Protein AF-E1IBQ2-F1 (afdb_monomer_lite)

Sequence (318 aa):
MPTREAWHDHLEQQLPPTSAFVARNRRITSFYARWYLQEPWLFKWSGMAAFASDQVGLALAIAEVLRAPRDLLVANAAPSTQRGLLDVGRDLYSQLFTLALFIPVTLHSSLSRQLLLNDLDLLKQGNDAIFADIGWAHAAYAQGGLREIEANVRDGERESLLVGFQMIDEGVQRLTADPNDQEAPKLISQGNVALLRHEQMNTLPTYFDRMSDFGRSIASVGAWMNFEGNPITSPWFGSHAGPFSLFTGNKSVTRPADRWEWIERDVLPKWAAVDRAYCEGSPMHQRLVAMANESPTLITQAATMLGPLFRSLSLQRG

Organism: NCBI:txid765420

Foldseek 3Di:
DDALVRLLVVLVVQADDLVPQLRRLLSLLLLLLVLCVVPVLFSLLSLQLSQVSLLLSLLVLLLVLLPDDPVVLDDDDDDDDDDDQDPVVPQLCVLVVLVVVLPPVPPPDPVVSVLSSLLSSLSSVLSVQLCSPQVSVSVQCVPPRLVSCVVHDDPVCCVQNSCLSVLSVVLVVVCVVPVPPPCSSVSSLVSSVSSVLCSLPPRLLVSLVPHDPSSQLSVQQSDWGDQQPDPVLIQHNCVVCDVVCSVVVVATCSDSVSVVVSCVPRVSVVSVVVSVVDDPPGSNNVVSVCSSVSNQDVSSVVSVVVSVVVSPPVPPDD

InterPro domains:
  IPR019658 Protein of unknown function DUF2515 [PF10720] (21-294)

pLDDT: mean 78.71, std 21.27, range [29.23, 98.44]

Secondary structure (DSSP, 8-state):
---HHHHHHHHHTTSPPTT-HHHHHHHHHHHHHHHHHH-TTT-HHHHHHHHHHHHHHHHHHHHHHTTS-GGG--S----------TTTHHHHHHHHHHHHHHSTTTTTSHHHHHHHHHHHHHHHHHHHHHHHHHHHHHHHHHHH-HHHHHTT--GGGIIIIIHHHHHHHHHHHHHHH-TT-SSHHHHHHHHHHHHHHHIIIIISHHHHTTS-HHHHHHHHHT-B--SSS-GGGS-BHHHHH-HHHHHTTSS-TTSHHHHHHHIIIIIHHHHHHHHHT--TTSHHHHHHHHHHTTPPPHHHHHHHHHHHHHHHHGGG--

Radius of gyration: 20.79 Å; chains: 1; bounding box: 40×41×71 Å

Structure (mmCIF, N/CA/C/O backbone):
data_AF-E1IBQ2-F1
#
_entry.id   AF-E1IBQ2-F1
#
loop_
_atom_site.group_PDB
_atom_site.id
_atom_site.type_symbol
_atom_site.label_atom_id
_atom_site.label_alt_id
_atom_site.label_comp_id
_atom_site.label_asym_id
_atom_site.label_entity_id
_atom_site.label_seq_id
_atom_site.pdbx_PDB_ins_code
_atom_site.Cartn_x
_atom_site.Cartn_y
_atom_site.Cartn_z
_atom_site.occupancy
_atom_site.B_iso_or_equiv
_atom_site.auth_seq_id
_atom_site.auth_comp_id
_atom_site.auth_asym_id
_atom_site.auth_atom_id
_atom_site.pdbx_PDB_model_num
ATOM 1 N N . MET A 1 1 ? -1.639 -19.917 18.416 1.00 75.75 1 MET A N 1
ATOM 2 C CA . MET A 1 1 ? -1.351 -18.722 17.607 1.00 75.75 1 MET A CA 1
ATOM 3 C C . MET A 1 1 ? -0.586 -19.197 16.387 1.00 75.75 1 MET A C 1
ATOM 5 O O . MET A 1 1 ? 0.385 -19.930 16.587 1.00 75.75 1 MET A O 1
ATOM 9 N N . PRO A 1 2 ? -1.075 -18.954 15.160 1.00 88.81 2 PRO A N 1
ATOM 10 C CA . PRO A 1 2 ? -0.327 -19.266 13.946 1.00 88.81 2 PRO A CA 1
ATOM 11 C C . PRO A 1 2 ? 1.025 -18.540 13.944 1.00 88.81 2 PRO A C 1
ATOM 13 O O . PRO A 1 2 ? 1.139 -17.432 14.470 1.00 88.81 2 PRO A O 1
ATOM 16 N N . THR A 1 3 ? 2.053 -19.168 13.372 1.00 93.81 3 THR A N 1
ATOM 17 C CA . THR A 1 3 ? 3.348 -18.503 13.181 1.00 93.81 3 THR A CA 1
ATOM 18 C C . THR A 1 3 ? 3.266 -17.503 12.031 1.00 93.81 3 THR A C 1
ATOM 20 O O . THR A 1 3 ? 2.379 -17.588 11.178 1.00 93.81 3 THR A O 1
ATOM 23 N N . ARG A 1 4 ? 4.226 -16.580 11.958 1.00 91.50 4 ARG A N 1
ATOM 24 C CA . ARG A 1 4 ? 4.392 -15.665 10.826 1.00 91.50 4 ARG A CA 1
ATOM 25 C C . ARG A 1 4 ? 4.420 -16.422 9.502 1.00 91.50 4 ARG A C 1
ATOM 27 O O . ARG A 1 4 ? 3.710 -16.049 8.575 1.00 91.50 4 ARG A O 1
ATOM 34 N N . GLU A 1 5 ? 5.202 -17.494 9.424 1.00 93.75 5 GLU A N 1
ATOM 35 C CA . GLU A 1 5 ? 5.300 -18.331 8.228 1.00 93.75 5 GLU A CA 1
ATOM 36 C C . GLU A 1 5 ? 3.938 -18.930 7.860 1.00 93.75 5 GLU A C 1
ATOM 38 O O . GLU A 1 5 ? 3.559 -18.881 6.698 1.00 93.75 5 GLU A O 1
ATOM 43 N N . ALA A 1 6 ? 3.144 -19.378 8.838 1.00 94.88 6 ALA A N 1
ATOM 44 C CA . ALA A 1 6 ? 1.796 -19.880 8.576 1.00 94.88 6 ALA A CA 1
ATOM 45 C C . ALA A 1 6 ? 0.857 -18.791 8.020 1.00 94.88 6 ALA A C 1
ATOM 47 O O . ALA A 1 6 ? 0.062 -19.071 7.122 1.00 94.88 6 ALA A O 1
ATOM 48 N N . TRP A 1 7 ? 0.957 -17.549 8.512 1.00 94.69 7 TRP A N 1
ATOM 49 C CA . TRP A 1 7 ? 0.207 -16.415 7.960 1.00 94.69 7 TRP A CA 1
ATOM 50 C C . TRP A 1 7 ? 0.625 -16.088 6.526 1.00 94.69 7 TRP A C 1
ATOM 52 O O . TRP A 1 7 ? -0.234 -15.892 5.665 1.00 94.69 7 TRP A O 1
ATOM 62 N N . HIS A 1 8 ? 1.931 -16.062 6.255 1.00 94.00 8 HIS A N 1
ATOM 63 C CA . HIS A 1 8 ? 2.447 -15.870 4.902 1.00 94.00 8 HIS A CA 1
ATOM 64 C C . HIS A 1 8 ? 1.992 -16.980 3.962 1.00 94.00 8 HIS A C 1
ATOM 66 O O . HIS A 1 8 ? 1.451 -16.677 2.904 1.00 94.00 8 HIS A O 1
ATOM 72 N N . ASP A 1 9 ? 2.156 -18.243 4.351 1.00 94.75 9 ASP A N 1
ATOM 73 C CA . ASP A 1 9 ? 1.780 -19.398 3.539 1.00 94.75 9 ASP A CA 1
ATOM 74 C C . ASP A 1 9 ? 0.282 -19.382 3.226 1.00 94.75 9 ASP A C 1
ATOM 76 O O . ASP A 1 9 ? -0.123 -19.644 2.093 1.00 94.75 9 ASP A O 1
ATOM 80 N N . HIS A 1 10 ? -0.552 -19.014 4.203 1.00 94.69 10 HIS A N 1
ATOM 81 C CA . HIS A 1 10 ? -1.991 -18.878 4.003 1.00 94.69 10 HIS A CA 1
ATOM 82 C C . HIS A 1 10 ? -2.349 -17.811 2.956 1.00 94.69 10 HIS A C 1
ATOM 84 O O . HIS A 1 10 ? -3.257 -18.021 2.144 1.00 94.69 10 HIS A O 1
ATOM 90 N N . LEU A 1 11 ? -1.657 -16.668 2.959 1.00 95.69 11 LEU A N 1
ATOM 91 C CA . LEU A 1 11 ? -1.860 -15.620 1.957 1.00 95.69 11 LEU A CA 1
ATOM 92 C C . LEU A 1 11 ? -1.283 -16.029 0.595 1.00 95.69 11 LEU A C 1
ATOM 94 O O . LEU A 1 11 ? -1.952 -15.871 -0.424 1.00 95.69 11 LEU A O 1
ATOM 98 N N . GLU A 1 12 ? -0.082 -16.604 0.569 1.00 94.75 12 GLU A N 1
ATOM 99 C CA . GLU A 1 12 ? 0.629 -17.006 -0.647 1.00 94.75 12 GLU A CA 1
ATOM 100 C C . GLU A 1 12 ? -0.121 -18.101 -1.417 1.00 94.75 12 GLU A C 1
ATOM 102 O O . GLU A 1 12 ? -0.216 -18.030 -2.640 1.00 94.75 12 GLU A O 1
ATOM 107 N N . GLN A 1 13 ? -0.748 -19.059 -0.725 1.00 96.06 13 GLN A N 1
ATOM 108 C CA . GLN A 1 13 ? -1.593 -20.096 -1.341 1.00 96.06 13 GLN A CA 1
ATOM 109 C C . GLN A 1 13 ? -2.783 -19.527 -2.125 1.00 96.06 13 GLN A C 1
ATOM 111 O O . GLN A 1 13 ? -3.323 -20.188 -3.014 1.00 96.06 13 GLN A O 1
ATOM 116 N N . GLN A 1 14 ? -3.207 -18.306 -1.803 1.00 96.19 14 GLN A N 1
ATOM 117 C CA . GLN A 1 14 ? -4.298 -17.621 -2.489 1.00 96.19 14 GLN A CA 1
ATOM 118 C C . GLN A 1 14 ? -3.804 -16.740 -3.640 1.00 96.19 14 GLN A C 1
ATOM 120 O O . GLN A 1 14 ? -4.633 -16.200 -4.380 1.00 96.19 14 GLN A O 1
ATOM 125 N N . LEU A 1 15 ? -2.489 -16.576 -3.807 1.00 96.06 15 LEU A N 1
ATOM 126 C CA . LEU A 1 15 ? -1.900 -15.787 -4.878 1.00 96.06 15 LEU A CA 1
ATOM 127 C C . LEU A 1 15 ? -1.617 -16.651 -6.118 1.00 96.06 15 LEU A C 1
ATOM 129 O O . LEU A 1 15 ? -1.104 -17.764 -6.014 1.00 96.06 15 LEU A O 1
ATOM 133 N N . PRO A 1 16 ? -1.882 -16.129 -7.330 1.00 95.44 16 PRO A N 1
ATOM 134 C CA . PRO A 1 16 ? -1.311 -16.678 -8.554 1.00 95.44 16 PRO A CA 1
ATOM 135 C C . PRO A 1 16 ? 0.224 -16.769 -8.470 1.00 95.44 16 PRO A C 1
ATOM 137 O O . PRO A 1 16 ? 0.846 -15.983 -7.743 1.00 95.44 16 PRO A O 1
ATOM 140 N N . PRO A 1 17 ? 0.862 -17.670 -9.242 1.00 92.06 17 PRO A N 1
ATOM 141 C CA . PRO A 1 17 ? 2.313 -17.827 -9.222 1.00 92.06 17 PRO A CA 1
ATOM 142 C C . PRO A 1 17 ? 3.019 -16.514 -9.571 1.00 92.06 17 PRO A C 1
ATOM 144 O O . PRO A 1 17 ? 2.486 -15.668 -10.292 1.00 92.06 17 PRO A O 1
ATOM 147 N N . THR A 1 18 ? 4.254 -16.349 -9.098 1.00 88.31 18 THR A N 1
ATOM 148 C CA . THR A 1 18 ? 5.037 -15.115 -9.287 1.00 88.31 18 THR A CA 1
ATOM 149 C C . THR A 1 18 ? 5.246 -14.746 -10.757 1.00 88.31 18 THR A C 1
ATOM 151 O O . THR A 1 18 ? 5.372 -13.560 -11.054 1.00 88.31 18 THR A O 1
ATOM 154 N N . SER A 1 19 ? 5.195 -15.720 -11.673 1.00 84.00 19 SER A N 1
ATOM 155 C CA . SER A 1 19 ? 5.255 -15.533 -13.130 1.00 84.00 19 SER A CA 1
ATOM 156 C C . SER A 1 19 ? 3.984 -14.934 -13.752 1.00 84.00 19 SER A C 1
ATOM 158 O O . SER A 1 19 ? 4.052 -14.364 -14.837 1.00 84.00 19 SER A O 1
ATOM 160 N N . ALA A 1 20 ? 2.831 -15.012 -13.080 1.00 85.12 20 ALA A N 1
ATOM 161 C CA . ALA A 1 20 ? 1.556 -14.478 -13.559 1.00 85.12 20 ALA A CA 1
ATOM 162 C C . ALA A 1 20 ? 1.362 -13.021 -13.100 1.00 85.12 20 ALA A C 1
ATOM 164 O O . ALA A 1 20 ? 0.590 -12.742 -12.187 1.00 85.12 20 ALA A O 1
ATOM 165 N N . PHE A 1 21 ? 2.089 -12.082 -13.712 1.00 85.31 21 PHE A N 1
ATOM 166 C CA . PHE A 1 21 ? 2.304 -10.729 -13.174 1.00 85.31 21 PHE A CA 1
ATOM 167 C C . PHE A 1 21 ? 1.014 -9.944 -12.927 1.00 85.31 21 PHE A C 1
ATOM 169 O O . PHE A 1 21 ? 0.763 -9.532 -11.793 1.00 85.31 21 PHE A O 1
ATOM 176 N N . VAL A 1 22 ? 0.187 -9.764 -13.960 1.00 83.69 22 VAL A N 1
ATOM 177 C CA . VAL A 1 22 ? -1.058 -8.990 -13.848 1.00 83.69 22 VAL A CA 1
ATOM 178 C C . VAL A 1 22 ? -2.068 -9.692 -12.943 1.00 83.69 22 VAL A C 1
ATOM 180 O O . VAL A 1 22 ? -2.692 -9.044 -12.104 1.00 83.69 22 VAL A O 1
ATOM 183 N N . ALA A 1 23 ? -2.209 -11.015 -13.067 1.00 87.44 23 ALA A N 1
ATOM 184 C CA . ALA A 1 23 ? -3.138 -11.787 -12.243 1.00 87.44 23 ALA A CA 1
ATOM 185 C C . ALA A 1 23 ? -2.752 -11.742 -10.757 1.00 87.44 23 ALA A C 1
ATOM 187 O O . ALA A 1 23 ? -3.609 -11.521 -9.903 1.00 87.44 23 ALA A O 1
ATOM 188 N N . ARG A 1 24 ? -1.460 -11.898 -10.444 1.00 93.19 24 ARG A N 1
ATOM 189 C CA . ARG A 1 24 ? -0.954 -11.840 -9.071 1.00 93.19 24 ARG A CA 1
ATOM 190 C C . ARG A 1 24 ? -1.124 -10.456 -8.463 1.00 93.19 24 ARG A C 1
ATOM 192 O O . ARG A 1 24 ? -1.661 -10.360 -7.364 1.00 93.19 24 ARG A O 1
ATOM 199 N N . ASN A 1 25 ? -0.748 -9.399 -9.188 1.00 92.38 25 ASN A N 1
ATOM 200 C CA . ASN A 1 25 ? -0.956 -8.029 -8.721 1.00 92.38 25 ASN A CA 1
ATOM 201 C C . ASN A 1 25 ? -2.437 -7.773 -8.432 1.00 92.38 25 ASN A C 1
ATOM 203 O O . ASN A 1 25 ? -2.769 -7.296 -7.359 1.00 92.38 25 ASN A O 1
ATOM 207 N N . ARG A 1 26 ? -3.333 -8.172 -9.343 1.00 93.12 26 ARG A N 1
ATOM 208 C CA . ARG A 1 26 ? -4.783 -8.021 -9.161 1.00 93.12 26 ARG A CA 1
ATOM 209 C C . ARG A 1 26 ? -5.295 -8.732 -7.907 1.00 93.12 26 ARG A C 1
ATOM 211 O O . ARG A 1 26 ? -6.111 -8.168 -7.182 1.00 93.12 26 ARG A O 1
ATOM 218 N N . ARG A 1 27 ? -4.803 -9.940 -7.623 1.00 96.19 27 ARG A N 1
ATOM 219 C CA . ARG A 1 27 ? -5.149 -10.658 -6.392 1.00 96.19 27 ARG A CA 1
ATOM 220 C C . ARG A 1 27 ? -4.639 -9.926 -5.146 1.00 96.19 27 ARG A C 1
ATOM 222 O O . ARG A 1 27 ? -5.406 -9.787 -4.198 1.00 96.19 27 ARG A O 1
ATOM 229 N N . ILE A 1 28 ? -3.410 -9.409 -5.157 1.00 96.88 28 ILE A N 1
ATOM 230 C CA . ILE A 1 28 ? -2.868 -8.573 -4.068 1.00 96.88 28 ILE A CA 1
ATOM 231 C C . ILE A 1 28 ? -3.730 -7.320 -3.861 1.00 96.88 28 ILE A C 1
ATOM 233 O O . ILE A 1 28 ? -4.181 -7.058 -2.748 1.00 96.88 28 ILE A O 1
ATOM 237 N N . THR A 1 29 ? -4.052 -6.599 -4.939 1.00 96.31 29 THR A N 1
ATOM 238 C CA . THR A 1 29 ? -4.956 -5.441 -4.908 1.00 96.31 29 THR A CA 1
ATOM 239 C C . THR A 1 29 ? -6.311 -5.801 -4.286 1.00 96.31 29 THR A C 1
ATOM 241 O O . THR A 1 29 ? -6.855 -5.032 -3.494 1.00 96.31 29 THR A O 1
ATOM 244 N N . SER A 1 30 ? -6.845 -6.990 -4.591 1.00 97.62 30 SER A N 1
ATOM 245 C CA . SER A 1 30 ? -8.112 -7.456 -4.021 1.00 97.62 30 SER A CA 1
ATOM 246 C C . SER A 1 30 ? -8.041 -7.695 -2.511 1.00 97.62 30 SER A C 1
ATOM 248 O O . SER A 1 30 ? -9.008 -7.390 -1.819 1.00 97.62 30 SER A O 1
ATOM 250 N N . PHE A 1 31 ? -6.911 -8.179 -1.979 1.00 98.00 31 PHE A N 1
ATOM 251 C CA . PHE A 1 31 ? -6.726 -8.338 -0.533 1.00 98.00 31 PHE A CA 1
ATOM 252 C C .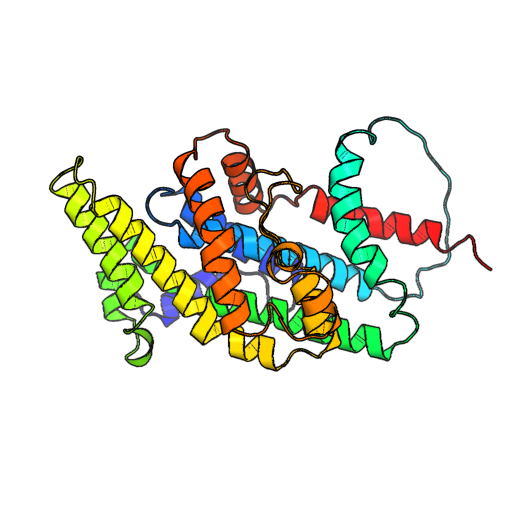 PHE A 1 31 ? -6.773 -6.991 0.176 1.00 98.00 31 PHE A C 1
ATOM 254 O O . PHE A 1 31 ? -7.555 -6.821 1.109 1.00 98.00 31 PHE A O 1
ATOM 261 N N . TYR A 1 32 ? -6.008 -6.019 -0.324 1.00 98.12 32 TYR A N 1
ATOM 262 C CA . TYR A 1 32 ? -6.013 -4.658 0.200 1.00 98.12 32 TYR A CA 1
ATOM 263 C C . TYR A 1 32 ? -7.413 -4.042 0.199 1.00 98.12 32 TYR A C 1
ATOM 265 O O . TYR A 1 32 ? -7.872 -3.529 1.218 1.00 98.12 32 TYR A O 1
ATOM 273 N N . ALA A 1 33 ? -8.127 -4.155 -0.923 1.00 97.94 33 ALA A N 1
ATOM 274 C CA . ALA A 1 33 ? -9.478 -3.627 -1.034 1.00 97.94 33 ALA A CA 1
ATOM 275 C C . ALA A 1 33 ? -10.460 -4.329 -0.082 1.00 97.94 33 ALA A C 1
ATOM 277 O O . ALA A 1 33 ? -11.286 -3.663 0.537 1.00 97.94 33 ALA A O 1
ATOM 278 N N . ARG A 1 34 ? -10.368 -5.659 0.070 1.00 98.00 34 ARG A N 1
ATOM 279 C CA . ARG A 1 34 ? -11.229 -6.423 0.986 1.00 98.00 34 ARG A CA 1
ATOM 280 C C . ARG A 1 34 ? -10.982 -6.051 2.445 1.00 98.00 34 ARG A C 1
ATOM 282 O O . ARG A 1 34 ? -11.959 -5.857 3.156 1.00 98.00 34 ARG A O 1
ATOM 289 N N . TRP A 1 35 ? -9.728 -5.911 2.879 1.00 97.69 35 TRP A N 1
ATOM 290 C CA . TRP A 1 35 ? -9.426 -5.474 4.248 1.00 97.69 35 TRP A CA 1
ATOM 291 C C . TRP A 1 35 ? -10.009 -4.094 4.535 1.00 97.69 35 TRP A C 1
ATOM 293 O O . TRP A 1 35 ? -10.691 -3.922 5.541 1.00 97.69 35 TRP A O 1
ATOM 303 N N . TYR A 1 36 ? -9.844 -3.136 3.621 1.00 98.06 36 TYR A N 1
ATOM 304 C CA . TYR A 1 36 ? -10.457 -1.822 3.792 1.00 98.06 36 TYR A CA 1
ATOM 305 C C . TYR A 1 36 ? -11.984 -1.907 3.857 1.00 98.06 36 TYR A C 1
ATOM 307 O O . TYR A 1 36 ? -12.587 -1.307 4.734 1.00 98.06 36 TYR A O 1
ATOM 315 N N . LEU A 1 37 ? -12.623 -2.656 2.952 1.00 97.75 37 LEU A N 1
ATOM 316 C CA . LEU A 1 37 ? -14.085 -2.778 2.914 1.00 97.75 37 LEU A CA 1
ATOM 317 C C . LEU A 1 37 ? -14.673 -3.480 4.146 1.00 97.75 37 LEU A C 1
ATOM 319 O O . LEU A 1 37 ? -15.834 -3.235 4.456 1.00 97.75 37 LEU A O 1
ATOM 323 N N . GLN A 1 38 ? -13.904 -4.338 4.825 1.00 96.44 38 GLN A N 1
ATOM 324 C CA . GLN A 1 38 ? -14.326 -4.982 6.070 1.00 96.44 38 GLN A CA 1
ATOM 325 C C . GLN A 1 38 ? -14.457 -3.966 7.205 1.00 96.44 38 GLN A C 1
ATOM 327 O O . GLN A 1 38 ? -15.501 -3.910 7.840 1.00 96.44 38 GLN A O 1
ATOM 332 N N . GLU A 1 39 ? -13.424 -3.149 7.431 1.00 96.19 39 GLU A N 1
ATOM 333 C CA . GLU A 1 39 ? -13.419 -2.130 8.487 1.00 96.19 39 GLU A CA 1
ATOM 334 C C . GLU A 1 39 ? -12.763 -0.824 7.981 1.00 96.19 39 GLU A C 1
ATOM 336 O O . GLU A 1 39 ? -11.593 -0.553 8.281 1.00 96.19 39 GLU A O 1
ATOM 341 N N . PRO A 1 40 ? -13.491 0.025 7.219 1.00 96.56 40 PRO A N 1
ATOM 342 C CA . PRO A 1 40 ? -12.932 1.232 6.581 1.00 96.56 40 PRO A CA 1
ATOM 343 C C . PRO A 1 40 ? -12.358 2.252 7.571 1.00 96.56 40 PRO A C 1
ATOM 345 O O . PRO A 1 40 ? -11.407 2.989 7.290 1.00 96.56 40 PRO A O 1
ATOM 348 N N . TRP A 1 41 ? -12.936 2.306 8.772 1.00 95.62 41 TRP A N 1
ATOM 349 C CA . TRP A 1 41 ? -12.464 3.183 9.838 1.00 95.62 41 TRP A CA 1
ATOM 350 C C . TRP A 1 41 ? -11.120 2.721 10.421 1.00 95.62 41 TRP A C 1
ATOM 352 O O . TRP A 1 41 ? -10.397 3.555 10.964 1.00 95.62 41 TRP A O 1
ATOM 362 N N . LEU A 1 42 ? -10.766 1.442 10.249 1.00 96.62 42 LEU A N 1
ATOM 363 C CA . LEU A 1 42 ? -9.610 0.783 10.850 1.00 96.62 42 LEU A CA 1
ATOM 364 C C . LEU A 1 42 ? -8.455 0.606 9.854 1.00 96.62 42 LEU A C 1
ATOM 366 O O . LEU A 1 42 ? -7.349 1.094 10.088 1.00 96.62 42 LEU A O 1
ATOM 370 N N . PHE A 1 43 ? -8.707 -0.043 8.713 1.00 97.38 43 PHE A N 1
ATOM 371 C CA . PHE A 1 43 ? -7.671 -0.498 7.776 1.00 97.38 43 PHE A CA 1
ATOM 372 C C . PHE A 1 43 ? -7.330 0.526 6.684 1.00 97.38 43 PHE A C 1
ATOM 374 O O . PHE A 1 43 ? -7.237 0.196 5.498 1.00 97.38 43 PHE A O 1
ATOM 381 N N . LYS A 1 44 ? -7.114 1.787 7.067 1.00 97.56 44 LYS A N 1
ATOM 382 C CA . LYS A 1 44 ? -6.907 2.913 6.136 1.00 97.56 44 LYS A CA 1
ATOM 383 C C . LYS A 1 44 ? -5.680 2.750 5.233 1.00 97.56 44 LYS A C 1
ATOM 385 O O . LYS A 1 44 ? -5.734 3.133 4.066 1.00 97.56 44 LYS A O 1
ATOM 390 N N . TRP A 1 45 ? -4.595 2.159 5.738 1.00 97.25 45 TRP A N 1
ATOM 391 C CA . TRP A 1 45 ? -3.408 1.825 4.947 1.00 97.25 45 TRP A CA 1
ATOM 392 C C . TRP A 1 45 ? -3.768 0.870 3.812 1.00 97.25 45 TRP A C 1
ATOM 394 O O . TRP A 1 45 ? -3.400 1.127 2.670 1.00 97.25 45 TRP A O 1
ATOM 404 N N . SER A 1 46 ? -4.557 -0.174 4.094 1.00 97.81 46 SER A N 1
ATOM 405 C CA . SER A 1 46 ? -4.955 -1.148 3.071 1.00 97.81 46 SER A CA 1
ATOM 406 C C . SER A 1 46 ? -5.774 -0.489 1.958 1.00 97.81 46 SER A C 1
ATOM 408 O O . SER A 1 46 ? -5.570 -0.778 0.784 1.00 97.81 46 SER A O 1
ATOM 410 N N . GLY A 1 47 ? -6.615 0.492 2.297 1.00 96.44 47 GLY A N 1
ATOM 411 C CA . GLY A 1 47 ? -7.339 1.287 1.309 1.00 96.44 47 GLY A CA 1
ATOM 412 C C . GLY A 1 47 ? -6.392 2.031 0.365 1.00 96.44 47 GLY A C 1
ATOM 413 O O . GLY A 1 47 ? -6.519 1.903 -0.852 1.00 96.44 47 GLY A O 1
ATOM 414 N N . MET A 1 48 ? -5.399 2.749 0.905 1.00 95.81 48 MET A N 1
ATOM 415 C CA . MET A 1 48 ? -4.376 3.427 0.092 1.00 95.81 48 MET A CA 1
ATOM 416 C C . MET A 1 48 ? -3.561 2.439 -0.750 1.00 95.81 48 MET A C 1
ATOM 418 O O . MET A 1 48 ? -3.358 2.676 -1.943 1.00 95.81 48 MET A O 1
ATOM 422 N N . ALA A 1 49 ? -3.137 1.325 -0.149 1.00 95.69 49 ALA A N 1
ATOM 423 C CA . ALA A 1 49 ? -2.363 0.281 -0.809 1.00 95.69 49 ALA A CA 1
ATOM 424 C C . ALA A 1 49 ? -3.133 -0.345 -1.983 1.00 95.69 49 ALA A C 1
ATOM 426 O O . ALA A 1 49 ? -2.533 -0.633 -3.016 1.00 95.69 49 ALA A O 1
ATOM 427 N N . ALA A 1 50 ? -4.462 -0.479 -1.889 1.00 95.56 50 ALA A N 1
ATOM 428 C CA . ALA A 1 50 ? -5.292 -0.943 -3.001 1.00 95.56 50 ALA A CA 1
ATOM 429 C C . ALA A 1 50 ? -5.178 -0.010 -4.219 1.00 95.56 50 ALA A C 1
ATOM 431 O O . ALA A 1 50 ? -4.910 -0.472 -5.324 1.00 95.56 50 ALA A O 1
ATOM 432 N N . PHE A 1 51 ? -5.307 1.306 -4.026 1.00 91.69 51 PHE A N 1
ATOM 433 C CA . PHE A 1 51 ? -5.196 2.268 -5.129 1.00 91.69 51 PHE A CA 1
ATOM 434 C C . PHE A 1 51 ? -3.781 2.342 -5.716 1.00 91.69 51 PHE A C 1
ATOM 436 O O . PHE A 1 51 ? -3.635 2.416 -6.936 1.00 91.69 51 PHE A O 1
ATOM 443 N N . ALA A 1 52 ? -2.744 2.282 -4.875 1.00 89.81 52 ALA A N 1
ATOM 444 C CA . ALA A 1 52 ? -1.359 2.239 -5.343 1.00 89.81 52 ALA A CA 1
ATOM 445 C C . ALA A 1 52 ? -1.082 0.948 -6.138 1.00 89.81 52 ALA A C 1
ATOM 447 O O . ALA A 1 52 ? -0.491 0.981 -7.218 1.00 89.81 52 ALA A O 1
ATOM 448 N N . SER A 1 53 ? -1.573 -0.193 -5.651 1.00 90.38 53 SER A N 1
ATOM 449 C CA . SER A 1 53 ? -1.420 -1.495 -6.304 1.00 90.38 53 SER A CA 1
ATOM 450 C C . SER A 1 53 ? -2.201 -1.592 -7.624 1.00 90.38 53 SER A C 1
ATOM 452 O O . SER A 1 53 ? -1.688 -2.149 -8.598 1.00 90.38 53 SER A O 1
ATOM 454 N N . ASP A 1 54 ? -3.398 -1.003 -7.716 1.00 86.75 54 ASP A N 1
ATOM 455 C CA . ASP A 1 54 ? -4.162 -0.889 -8.972 1.00 86.75 54 ASP A CA 1
ATOM 456 C C . ASP A 1 54 ? -3.375 -0.098 -10.030 1.00 86.75 54 ASP A C 1
ATOM 458 O O . ASP A 1 54 ? -3.293 -0.491 -11.198 1.00 86.75 54 ASP A O 1
ATOM 462 N N . GLN A 1 55 ? -2.694 0.969 -9.602 1.00 81.88 55 GLN A N 1
ATOM 463 C CA . GLN A 1 55 ? -1.826 1.762 -10.464 1.00 81.88 55 GLN A CA 1
ATOM 464 C C . GLN A 1 55 ? -0.628 0.956 -10.998 1.00 81.88 55 GLN A C 1
ATOM 466 O O . GLN A 1 55 ? -0.322 1.015 -12.194 1.00 81.88 55 GLN A O 1
ATOM 471 N N . VAL A 1 56 ? 0.016 0.150 -10.147 1.00 81.00 56 VAL A N 1
ATOM 472 C CA . VAL A 1 56 ? 1.054 -0.804 -10.579 1.00 81.00 56 VAL A CA 1
ATOM 473 C C . VAL A 1 56 ? 0.479 -1.795 -11.596 1.00 81.00 56 VAL A C 1
ATOM 475 O O . VAL A 1 56 ? 1.114 -2.079 -12.612 1.00 81.00 56 VAL A O 1
ATOM 478 N N . GLY A 1 57 ? -0.757 -2.260 -11.396 1.00 77.81 57 GLY A N 1
ATOM 479 C CA . GLY A 1 57 ? -1.459 -3.154 -12.319 1.00 77.81 57 GLY A CA 1
ATOM 480 C C . GLY A 1 57 ? -1.587 -2.596 -13.740 1.00 77.81 57 GLY A C 1
ATOM 481 O O . GLY A 1 57 ? -1.413 -3.339 -14.710 1.00 77.81 57 GLY A O 1
ATOM 482 N N . LEU A 1 58 ? -1.820 -1.288 -13.886 1.00 73.50 58 LEU A N 1
ATOM 483 C CA . LEU A 1 58 ? -1.816 -0.619 -15.190 1.00 73.50 58 LEU A CA 1
ATOM 484 C C . LEU A 1 58 ? -0.436 -0.669 -15.856 1.00 73.50 58 LEU A C 1
ATOM 486 O O . LEU A 1 58 ? -0.330 -1.019 -17.034 1.00 73.50 58 LEU A O 1
ATOM 490 N N . ALA A 1 59 ? 0.621 -0.357 -15.106 1.00 72.62 59 ALA A N 1
ATOM 491 C CA . ALA A 1 59 ? 1.987 -0.404 -15.618 1.00 72.62 59 ALA A CA 1
ATOM 492 C C . ALA A 1 59 ? 2.366 -1.826 -16.083 1.00 72.62 59 ALA A C 1
ATOM 494 O O . ALA A 1 59 ? 2.975 -1.997 -17.141 1.00 72.62 59 ALA A O 1
ATOM 495 N N . LEU A 1 60 ? 1.927 -2.858 -15.354 1.00 72.94 60 LEU A N 1
ATOM 496 C CA . LEU A 1 60 ? 2.141 -4.260 -15.725 1.00 72.94 60 LEU A CA 1
ATOM 497 C C . LEU A 1 60 ? 1.336 -4.686 -16.958 1.00 72.94 60 LEU A C 1
ATOM 499 O O . LEU A 1 60 ? 1.869 -5.399 -17.805 1.00 72.94 60 LEU A O 1
ATOM 503 N N . ALA A 1 61 ? 0.095 -4.218 -17.112 1.00 69.25 61 ALA A N 1
ATOM 504 C CA . ALA A 1 61 ? -0.688 -4.477 -18.321 1.00 69.25 61 ALA A CA 1
ATOM 505 C C . ALA A 1 61 ? -0.018 -3.872 -19.569 1.00 69.25 61 ALA A C 1
ATOM 507 O O . ALA A 1 61 ? 0.041 -4.510 -20.622 1.00 69.25 61 ALA A O 1
ATOM 508 N N . ILE A 1 62 ? 0.560 -2.671 -19.443 1.00 67.38 62 ILE A N 1
ATOM 509 C CA . ILE A 1 62 ? 1.385 -2.065 -20.499 1.00 67.38 62 ILE A CA 1
ATOM 510 C C . ILE A 1 62 ? 2.624 -2.934 -20.771 1.00 67.38 62 ILE A C 1
ATOM 512 O O . ILE A 1 62 ? 2.954 -3.177 -21.933 1.00 67.38 62 ILE A O 1
ATOM 516 N N . ALA A 1 63 ? 3.278 -3.458 -19.728 1.00 67.06 63 ALA A N 1
ATOM 517 C CA . ALA A 1 63 ? 4.421 -4.365 -19.860 1.00 67.06 63 ALA A CA 1
ATOM 518 C C . ALA A 1 63 ? 4.079 -5.634 -20.658 1.00 67.06 63 ALA A C 1
ATOM 520 O O . ALA A 1 63 ? 4.851 -6.043 -21.523 1.00 67.06 63 ALA A O 1
ATOM 521 N N . GLU A 1 64 ? 2.931 -6.261 -20.387 1.00 66.94 64 GLU A N 1
ATOM 522 C CA . GLU A 1 64 ? 2.477 -7.463 -21.100 1.00 66.94 64 GLU A CA 1
ATOM 523 C C . GLU A 1 64 ? 2.248 -7.184 -22.591 1.00 66.94 64 GLU A C 1
ATOM 525 O O . GLU A 1 64 ? 2.735 -7.937 -23.439 1.00 66.94 64 GLU A O 1
ATOM 530 N N . VAL A 1 65 ? 1.610 -6.057 -22.932 1.00 64.12 65 VAL A N 1
ATOM 531 C CA . VAL A 1 65 ? 1.471 -5.612 -24.332 1.00 64.12 65 VAL A CA 1
ATOM 532 C C . VAL A 1 65 ? 2.847 -5.414 -24.973 1.00 64.12 65 VAL A C 1
ATOM 534 O O . VAL A 1 65 ? 3.091 -5.868 -26.092 1.00 64.12 65 VAL A O 1
ATOM 537 N N . LEU A 1 66 ? 3.783 -4.805 -24.241 1.00 63.00 66 LEU A N 1
ATOM 538 C CA . LEU A 1 66 ? 5.166 -4.632 -24.675 1.00 63.00 66 LEU A CA 1
ATOM 539 C C . LEU A 1 66 ? 5.976 -5.934 -24.696 1.00 63.00 66 LEU A C 1
ATOM 541 O O . LEU A 1 66 ? 7.093 -5.893 -25.196 1.00 63.00 66 LEU A O 1
ATOM 545 N N . ARG A 1 67 ? 5.492 -7.084 -24.214 1.00 63.94 67 ARG A N 1
ATOM 546 C CA . ARG A 1 67 ? 6.191 -8.386 -24.291 1.00 63.94 67 ARG A CA 1
ATOM 547 C C . ARG A 1 67 ? 5.711 -9.271 -25.443 1.00 63.94 67 ARG A C 1
ATOM 549 O O . ARG A 1 67 ? 6.437 -10.183 -25.827 1.00 63.94 67 ARG A O 1
ATOM 556 N N . ALA A 1 68 ? 4.549 -8.990 -26.032 1.00 60.09 68 ALA A N 1
ATOM 557 C CA . ALA A 1 68 ? 3.996 -9.802 -27.116 1.00 60.09 68 ALA A CA 1
ATOM 558 C C . ALA A 1 68 ? 4.934 -9.860 -28.359 1.00 60.09 68 ALA A C 1
ATOM 560 O O . ALA A 1 68 ? 5.529 -8.833 -28.727 1.00 60.09 68 ALA A O 1
ATOM 561 N N . PRO A 1 69 ? 5.100 -11.034 -29.015 1.00 45.72 69 PRO A N 1
ATOM 562 C CA . PRO A 1 69 ? 5.939 -11.186 -30.210 1.00 45.72 69 PRO A CA 1
ATOM 563 C C . PRO A 1 69 ? 5.428 -10.369 -31.407 1.00 45.72 69 PRO A C 1
ATOM 565 O O . PRO A 1 69 ? 4.221 -10.239 -31.604 1.00 45.72 69 PRO A O 1
ATOM 568 N N . ARG A 1 70 ? 6.347 -9.868 -32.250 1.00 43.16 70 ARG A N 1
ATOM 569 C CA . ARG A 1 70 ? 6.017 -9.168 -33.510 1.00 43.16 70 ARG A CA 1
ATOM 570 C C . ARG A 1 70 ? 5.491 -10.108 -34.615 1.00 43.16 70 ARG A C 1
ATOM 572 O O . ARG A 1 70 ? 4.858 -9.632 -35.542 1.00 43.16 70 ARG A O 1
ATOM 579 N N . ASP A 1 71 ? 5.656 -11.425 -34.536 1.00 35.41 71 ASP A N 1
ATOM 580 C CA . ASP A 1 71 ? 5.437 -12.298 -35.711 1.00 35.41 71 ASP A CA 1
ATOM 581 C C . ASP A 1 71 ? 3.997 -12.820 -35.910 1.00 35.41 71 ASP A C 1
ATOM 583 O O . ASP A 1 71 ? 3.754 -13.718 -36.708 1.00 35.41 71 ASP A O 1
ATOM 587 N N . LEU A 1 72 ? 3.009 -12.210 -35.247 1.00 35.12 72 LEU A N 1
ATOM 588 C CA . LEU A 1 72 ? 1.571 -12.396 -35.526 1.00 35.12 72 LEU A CA 1
ATOM 589 C C . LEU A 1 72 ? 0.947 -11.158 -36.218 1.00 35.12 72 LEU A C 1
ATOM 591 O O . LEU A 1 72 ? -0.263 -10.953 -36.165 1.00 35.12 72 LEU A O 1
ATOM 595 N N . LEU A 1 73 ? 1.779 -10.307 -36.839 1.00 38.47 73 LEU A N 1
ATOM 596 C CA . LEU A 1 73 ? 1.435 -8.975 -37.372 1.00 38.47 73 LEU A CA 1
ATOM 597 C C . LEU A 1 73 ? 0.846 -8.947 -38.802 1.00 38.47 73 LEU A C 1
ATOM 599 O O . LEU A 1 73 ? 0.656 -7.862 -39.347 1.00 38.47 73 LEU A O 1
ATOM 603 N N . VAL A 1 74 ? 0.516 -10.088 -39.420 1.00 32.66 74 VAL A N 1
ATOM 604 C CA . VAL A 1 74 ? -0.043 -10.130 -40.789 1.00 32.66 74 VAL A CA 1
ATOM 605 C C . VAL A 1 74 ? -1.268 -11.043 -40.853 1.00 32.66 74 VAL A C 1
ATOM 607 O O . VAL A 1 74 ? -1.136 -12.209 -41.199 1.00 32.66 74 VAL A O 1
ATOM 610 N N . ALA A 1 75 ? -2.459 -10.532 -40.516 1.00 29.30 75 ALA A N 1
ATOM 611 C CA . ALA A 1 75 ? -3.732 -10.978 -41.108 1.00 29.30 75 ALA A CA 1
ATOM 612 C C . ALA A 1 75 ? -4.944 -10.182 -40.576 1.00 29.30 75 ALA A C 1
ATOM 614 O O . ALA A 1 75 ? -5.351 -10.339 -39.430 1.00 29.30 75 ALA A O 1
ATOM 615 N N . ASN A 1 76 ? -5.564 -9.436 -41.497 1.00 30.06 76 ASN A N 1
ATOM 616 C CA . ASN A 1 76 ? -6.986 -9.067 -41.584 1.00 30.06 76 ASN A CA 1
ATOM 617 C C . ASN A 1 76 ? -7.578 -8.042 -40.595 1.00 30.06 76 ASN A C 1
ATOM 619 O O . ASN A 1 76 ? -7.898 -8.349 -39.451 1.00 30.06 76 ASN A O 1
ATOM 623 N N . ALA A 1 77 ? -7.889 -6.851 -41.125 1.00 29.23 77 ALA A N 1
ATOM 624 C CA . ALA A 1 77 ? -8.829 -5.901 -40.538 1.00 29.23 77 ALA A CA 1
ATOM 625 C C . ALA A 1 77 ? -9.935 -5.545 -41.549 1.00 29.23 77 ALA A C 1
ATOM 627 O O . ALA A 1 77 ? -9.649 -5.137 -42.674 1.00 29.23 77 ALA A O 1
ATOM 628 N N . ALA A 1 78 ? -11.192 -5.663 -41.116 1.00 30.03 78 ALA A N 1
ATOM 629 C CA . ALA A 1 78 ? -12.360 -5.006 -41.704 1.00 30.03 78 ALA A CA 1
ATOM 630 C C . ALA A 1 78 ? -13.081 -4.214 -40.588 1.00 30.03 78 ALA A C 1
ATOM 632 O O . ALA A 1 78 ? -13.010 -4.634 -39.429 1.00 30.03 78 ALA A O 1
ATOM 633 N N . PRO A 1 79 ? -13.736 -3.071 -40.877 1.00 40.28 79 PRO A N 1
ATOM 634 C CA . PRO A 1 79 ? -14.168 -2.139 -39.839 1.00 40.28 79 PRO A CA 1
ATOM 635 C C . PRO A 1 79 ? -15.654 -2.280 -39.474 1.00 40.28 79 PRO A C 1
ATOM 637 O O . PRO A 1 79 ? -16.498 -2.487 -40.344 1.00 40.28 79 PRO A O 1
ATOM 640 N N . SER A 1 80 ? -15.994 -2.029 -38.205 1.00 31.66 80 SER A N 1
ATOM 641 C CA . SER A 1 80 ? -17.365 -1.684 -37.803 1.00 31.66 80 SER A CA 1
ATOM 642 C C . SER A 1 80 ? -17.409 -0.573 -36.738 1.00 31.66 80 SER A C 1
ATOM 644 O O . SER A 1 80 ? -16.968 -0.753 -35.606 1.00 31.66 80 SER A O 1
ATOM 646 N N . THR A 1 81 ? -17.926 0.581 -37.184 1.00 33.44 81 THR A N 1
ATOM 647 C CA . THR A 1 81 ? -18.851 1.572 -36.570 1.00 33.44 81 THR A CA 1
ATOM 648 C C . THR A 1 81 ? -19.455 1.265 -35.187 1.00 33.44 81 THR A C 1
ATOM 650 O O . THR A 1 81 ? -19.736 0.114 -34.900 1.00 33.44 81 THR A O 1
ATOM 653 N N . GLN A 1 82 ? -19.894 2.202 -34.331 1.00 37.12 82 GLN A N 1
ATOM 654 C CA . GLN A 1 82 ? -19.798 3.663 -34.131 1.00 37.12 82 GLN A CA 1
ATOM 655 C C . GLN A 1 82 ? -20.594 3.963 -32.824 1.00 37.12 82 GLN A C 1
ATOM 657 O O . GLN A 1 82 ? -21.513 3.217 -32.503 1.00 37.12 82 GLN A O 1
ATOM 662 N N . ARG A 1 83 ? -20.344 5.122 -32.186 1.00 31.52 83 ARG A N 1
ATOM 663 C CA . ARG A 1 83 ? -21.236 5.873 -31.254 1.00 31.52 83 ARG A CA 1
ATOM 664 C C . ARG A 1 83 ? -21.321 5.385 -29.795 1.00 31.52 83 ARG A C 1
ATOM 666 O O . ARG A 1 83 ? -22.123 4.533 -29.450 1.00 31.52 83 ARG A O 1
ATOM 673 N N . GLY A 1 84 ? -20.545 6.049 -28.931 1.00 29.75 84 GLY A N 1
ATOM 674 C CA . GLY A 1 84 ? -20.673 5.993 -27.461 1.00 29.75 84 GLY A CA 1
ATOM 675 C C . GLY A 1 84 ? -19.490 6.602 -26.682 1.00 29.75 84 GLY A C 1
ATOM 676 O O . GLY A 1 84 ? -19.597 6.868 -25.495 1.00 29.75 84 GLY A O 1
ATOM 677 N N . LEU A 1 85 ? -18.363 6.857 -27.356 1.00 34.34 85 LEU A N 1
ATOM 678 C CA . LEU A 1 85 ? -17.033 7.067 -26.756 1.00 34.34 85 LEU A CA 1
ATOM 679 C C . LEU A 1 85 ? -16.665 8.497 -26.301 1.00 34.34 85 LEU A C 1
ATOM 681 O O . LEU A 1 85 ? -15.542 8.695 -25.841 1.00 34.34 85 LEU A O 1
ATOM 685 N N . LEU A 1 86 ? -17.529 9.506 -26.451 1.00 36.00 86 LEU A N 1
ATOM 686 C CA . LEU A 1 86 ? -17.059 10.903 -26.409 1.00 36.00 86 LEU A CA 1
ATOM 687 C C . LEU A 1 86 ? -16.904 11.529 -25.010 1.00 36.00 86 LEU A C 1
ATOM 689 O O . LEU A 1 86 ? -16.047 12.397 -24.876 1.00 36.00 86 LEU A O 1
ATOM 693 N N . ASP A 1 87 ? -17.597 11.053 -23.970 1.00 38.31 87 ASP A N 1
ATOM 694 C CA . ASP A 1 87 ? -17.418 11.595 -22.603 1.00 38.31 87 ASP A CA 1
ATOM 695 C C . ASP A 1 87 ? -16.456 10.765 -21.734 1.00 38.31 87 ASP A C 1
ATOM 697 O O . ASP A 1 87 ? -15.665 11.317 -20.975 1.00 38.31 87 ASP A O 1
ATOM 701 N N . VAL A 1 88 ? -16.418 9.442 -21.917 1.00 37.34 88 VAL A N 1
ATOM 702 C CA . VAL A 1 88 ? -15.492 8.524 -21.213 1.00 37.34 88 VAL A CA 1
ATOM 703 C C . VAL A 1 88 ? -14.084 8.538 -21.836 1.00 37.34 88 VAL A C 1
ATOM 705 O O . VAL A 1 88 ? -13.098 8.131 -21.222 1.00 37.34 88 VAL A O 1
ATOM 708 N N . GLY A 1 89 ? -13.965 9.056 -23.062 1.00 34.78 89 GLY A N 1
ATOM 709 C CA . GLY A 1 89 ? -12.706 9.131 -23.792 1.00 34.78 89 GLY A CA 1
ATOM 710 C C . GLY A 1 89 ? -11.707 10.135 -23.221 1.00 34.78 89 GLY A C 1
ATOM 711 O O . GLY A 1 89 ? -10.518 9.952 -23.429 1.00 34.78 89 GLY A O 1
ATOM 712 N N . ARG A 1 90 ? -12.130 11.171 -22.486 1.00 39.47 90 ARG A N 1
ATOM 713 C CA . ARG A 1 90 ? -11.246 12.291 -22.105 1.00 39.47 90 ARG A CA 1
ATOM 714 C C . ARG A 1 90 ? -10.286 11.960 -20.954 1.00 39.47 90 ARG A C 1
ATOM 716 O O . ARG A 1 90 ? -9.122 12.356 -21.005 1.00 39.47 90 ARG A O 1
ATOM 723 N N . ASP A 1 91 ? -10.748 11.180 -19.979 1.00 41.03 91 ASP A N 1
ATOM 724 C CA . ASP A 1 91 ? -9.954 10.729 -18.824 1.00 41.03 91 ASP A CA 1
ATOM 725 C C . ASP A 1 91 ? -8.978 9.609 -19.197 1.00 41.03 91 ASP A C 1
ATOM 727 O O . ASP A 1 91 ? -7.835 9.578 -18.742 1.00 41.03 91 ASP A O 1
ATOM 731 N N . LEU A 1 92 ? -9.414 8.726 -20.099 1.00 40.12 92 LEU A N 1
ATOM 732 C CA . LEU A 1 92 ? -8.577 7.707 -20.721 1.00 40.12 92 LEU A CA 1
ATOM 733 C C . LEU A 1 92 ? -7.528 8.346 -21.642 1.00 40.12 92 LEU A C 1
ATOM 735 O O . LEU A 1 92 ? -6.372 7.929 -21.633 1.00 40.12 92 LEU A O 1
ATOM 739 N N . TYR A 1 93 ? -7.916 9.379 -22.401 1.00 39.91 93 TYR A N 1
ATOM 740 C CA . TYR A 1 93 ? -7.010 10.116 -23.274 1.00 39.91 93 TYR A CA 1
ATOM 741 C C . TYR A 1 93 ? -5.964 10.848 -22.450 1.00 39.91 93 TYR A C 1
ATOM 743 O O . TYR A 1 93 ? -4.809 10.643 -22.732 1.00 39.91 93 TYR A O 1
ATOM 751 N N . SER A 1 94 ? -6.269 11.605 -21.394 1.00 45.44 94 SER A N 1
ATOM 752 C CA . SER A 1 94 ? -5.218 12.318 -20.638 1.00 45.44 94 SER A CA 1
ATOM 753 C C . SER A 1 94 ? -4.185 11.382 -19.976 1.00 45.44 94 SER A C 1
ATOM 755 O O . SER A 1 94 ? -2.979 11.642 -20.047 1.00 45.44 94 SER A O 1
ATOM 757 N N . GLN A 1 95 ? -4.630 10.257 -19.406 1.00 49.84 95 GLN A N 1
ATOM 758 C CA . GLN A 1 95 ? -3.763 9.278 -18.736 1.00 49.84 95 GLN A CA 1
ATOM 759 C C . GLN A 1 95 ? -2.924 8.461 -19.728 1.00 49.84 95 GLN A C 1
ATOM 761 O O . GLN A 1 95 ? -1.704 8.354 -19.575 1.00 49.84 95 GLN A O 1
ATOM 766 N N . LEU A 1 96 ? -3.545 7.936 -20.792 1.00 44.00 96 LEU A N 1
ATOM 767 C CA . LEU A 1 96 ? -2.808 7.256 -21.854 1.00 44.00 96 LEU A CA 1
ATOM 768 C C . LEU A 1 96 ? -1.986 8.223 -22.694 1.00 44.00 96 LEU A C 1
ATOM 770 O O . LEU A 1 96 ? -0.950 7.808 -23.164 1.00 44.00 96 LEU A O 1
ATOM 774 N N . PHE A 1 97 ? -2.378 9.480 -22.878 1.00 41.19 97 PHE A N 1
ATOM 775 C CA . PHE A 1 97 ? -1.629 10.489 -23.640 1.00 41.19 97 PHE A CA 1
ATOM 776 C C . PHE A 1 97 ? -0.384 10.945 -22.884 1.00 41.19 97 PHE A C 1
ATOM 778 O O . PHE A 1 97 ? 0.638 11.193 -23.507 1.00 41.19 97 PHE A O 1
ATOM 785 N N . THR A 1 98 ? -0.406 10.969 -21.549 1.00 44.59 98 THR A N 1
ATOM 786 C CA . THR A 1 98 ? 0.801 11.260 -20.758 1.00 44.59 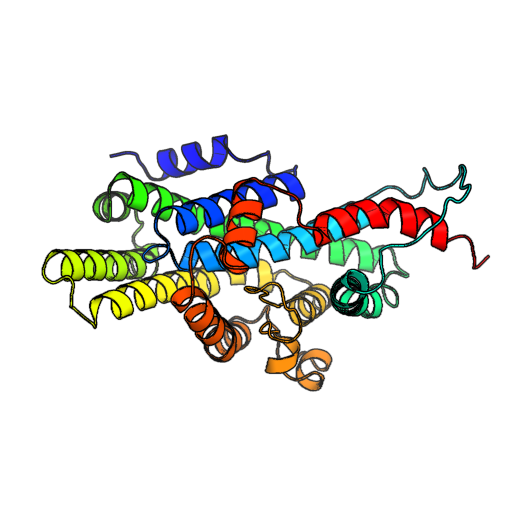98 THR A CA 1
ATOM 787 C C . THR A 1 98 ? 1.825 10.129 -20.893 1.00 44.59 98 THR A C 1
ATOM 789 O O . THR A 1 98 ? 2.991 10.378 -21.189 1.00 44.59 98 THR A O 1
ATOM 792 N N . LEU A 1 99 ? 1.394 8.868 -20.797 1.00 43.72 99 LEU A N 1
ATOM 793 C CA . LEU A 1 99 ? 2.273 7.717 -21.033 1.00 43.72 99 LEU A CA 1
ATOM 794 C C . LEU A 1 99 ? 2.647 7.566 -22.522 1.00 43.72 99 LEU A C 1
ATOM 796 O O . LEU A 1 99 ? 3.806 7.345 -22.855 1.00 43.72 99 LEU A O 1
ATOM 800 N N . ALA A 1 100 ? 1.703 7.759 -23.438 1.00 41.50 100 ALA A N 1
ATOM 801 C CA . ALA A 1 100 ? 1.874 7.634 -24.886 1.00 41.50 100 ALA A CA 1
ATOM 802 C C . ALA A 1 100 ? 2.503 8.863 -25.555 1.00 41.50 100 ALA A C 1
ATOM 804 O O . ALA A 1 100 ? 2.733 8.820 -26.754 1.00 41.50 100 ALA A O 1
ATOM 805 N N . LEU A 1 101 ? 2.826 9.942 -24.842 1.00 43.69 101 LEU A N 1
ATOM 806 C CA . LEU A 1 101 ? 3.727 10.980 -25.360 1.00 43.69 101 LEU A CA 1
ATOM 807 C C . LEU A 1 101 ? 5.184 10.729 -24.956 1.00 43.69 101 LEU A C 1
ATOM 809 O O . LEU A 1 101 ? 6.086 11.086 -25.709 1.00 43.69 101 LEU A O 1
ATOM 813 N N . PHE A 1 102 ? 5.430 10.064 -23.822 1.00 42.00 102 PHE A N 1
ATOM 814 C CA . PHE A 1 102 ? 6.787 9.747 -23.359 1.00 42.00 102 PHE A CA 1
ATOM 815 C C . PHE A 1 102 ? 7.308 8.385 -23.845 1.00 42.00 102 PHE A C 1
ATOM 817 O O . PHE A 1 102 ? 8.513 8.217 -24.029 1.00 42.00 102 PHE A O 1
ATOM 824 N N . ILE A 1 103 ? 6.417 7.424 -24.097 1.00 45.16 103 ILE A N 1
ATOM 825 C CA . ILE A 1 103 ? 6.767 6.070 -24.550 1.00 45.16 103 ILE A CA 1
ATOM 826 C C . ILE A 1 103 ? 7.154 6.005 -26.051 1.00 45.16 103 ILE A C 1
ATOM 828 O O . ILE A 1 103 ? 8.128 5.321 -26.375 1.00 45.16 103 ILE A O 1
ATOM 832 N N . PRO A 1 104 ? 6.489 6.690 -27.008 1.00 43.56 104 PRO A N 1
ATOM 833 C CA . PRO A 1 104 ? 6.751 6.436 -28.431 1.00 43.56 104 PRO A CA 1
ATOM 834 C C . PRO A 1 104 ? 7.990 7.108 -29.022 1.00 43.56 104 PRO A C 1
ATOM 836 O O . PRO A 1 104 ? 8.432 6.680 -30.082 1.00 43.56 104 PRO A O 1
ATOM 839 N N . VAL A 1 105 ? 8.586 8.117 -28.379 1.00 45.31 105 VAL A N 1
ATOM 840 C CA . VAL A 1 105 ? 9.787 8.774 -28.941 1.00 45.31 105 VAL A CA 1
ATOM 841 C C . VAL A 1 105 ? 11.079 8.015 -28.586 1.00 45.31 105 VAL A C 1
ATOM 843 O O . VAL A 1 105 ? 12.095 8.177 -29.256 1.00 45.31 105 VAL A O 1
ATOM 846 N N . THR A 1 106 ? 11.049 7.110 -27.599 1.00 45.53 106 THR A N 1
ATOM 847 C CA . THR A 1 106 ? 12.240 6.389 -27.099 1.00 45.53 106 THR A CA 1
ATOM 848 C C . THR A 1 106 ? 12.215 4.869 -27.319 1.00 45.53 106 THR A C 1
ATOM 850 O O . THR A 1 106 ? 13.259 4.225 -27.237 1.00 45.53 106 THR A O 1
ATOM 853 N N . LEU A 1 107 ? 11.077 4.277 -27.708 1.00 48.03 107 LEU A N 1
ATOM 854 C CA . LEU A 1 107 ? 10.954 2.850 -28.067 1.00 48.03 107 LEU A CA 1
ATOM 855 C C . LEU A 1 107 ? 11.547 2.470 -29.443 1.00 48.03 107 LEU A C 1
ATOM 857 O O . LEU A 1 107 ? 11.261 1.393 -29.972 1.00 48.03 107 LEU A O 1
ATOM 861 N N . HIS A 1 108 ? 12.396 3.310 -30.038 1.00 53.34 108 HIS A N 1
ATOM 862 C CA . HIS A 1 108 ? 13.049 2.988 -31.310 1.00 53.34 108 HIS A CA 1
ATOM 863 C C . HIS A 1 108 ? 14.158 1.925 -31.188 1.00 53.34 108 HIS A C 1
ATOM 865 O O . HIS A 1 108 ? 14.583 1.391 -32.212 1.00 53.34 108 HIS A O 1
ATOM 871 N N . SER A 1 109 ? 14.587 1.556 -29.970 1.00 58.91 109 SER A N 1
ATOM 872 C CA . SER A 1 109 ? 15.610 0.525 -29.746 1.00 58.91 109 SER A CA 1
ATOM 873 C C . SER A 1 109 ? 15.118 -0.644 -28.877 1.00 58.91 109 SER A C 1
ATOM 875 O O . SER A 1 109 ? 14.342 -0.480 -27.934 1.00 58.91 109 SER A O 1
ATOM 877 N N . SER A 1 110 ? 15.601 -1.851 -29.179 1.00 63.12 110 SER A N 1
ATOM 878 C CA . SER A 1 110 ? 15.389 -3.064 -28.375 1.00 63.12 110 SER A CA 1
ATOM 879 C C . SER A 1 110 ? 15.935 -2.934 -26.947 1.00 63.12 110 SER A C 1
ATOM 881 O O . SER A 1 110 ? 15.360 -3.511 -26.026 1.00 63.12 110 SER A O 1
ATOM 883 N N . LEU A 1 111 ? 16.991 -2.137 -26.758 1.00 63.53 111 LEU A N 1
ATOM 884 C CA . LEU A 1 111 ? 17.615 -1.874 -25.462 1.00 63.53 111 LEU A CA 1
ATOM 885 C C . LEU A 1 111 ? 16.679 -1.099 -24.522 1.00 63.53 111 LEU A C 1
ATOM 887 O O . LEU A 1 111 ? 16.456 -1.526 -23.394 1.00 63.53 111 LEU A O 1
ATOM 891 N N . SER A 1 112 ? 16.068 -0.008 -24.995 1.00 65.88 112 SER A N 1
ATOM 892 C CA . SER A 1 112 ? 15.120 0.791 -24.201 1.00 65.88 112 SER A CA 1
ATOM 893 C C . SER A 1 112 ? 13.891 -0.022 -23.784 1.00 65.88 112 SER A C 1
ATOM 895 O O . SER A 1 112 ? 13.404 0.114 -22.664 1.00 65.88 112 SER A O 1
ATOM 897 N N . ARG A 1 113 ? 13.424 -0.928 -24.657 1.00 68.94 113 ARG A N 1
ATOM 898 C CA . ARG A 1 113 ? 12.344 -1.874 -24.341 1.00 68.94 113 ARG A CA 1
ATOM 899 C C . ARG A 1 113 ? 12.755 -2.847 -23.234 1.00 68.94 113 ARG A C 1
ATOM 901 O O . ARG A 1 113 ? 11.972 -3.064 -22.319 1.00 68.94 113 ARG A O 1
ATOM 908 N N . GLN A 1 114 ? 13.956 -3.424 -23.298 1.00 76.62 114 GLN A N 1
ATOM 909 C CA . GLN A 1 114 ? 14.443 -4.341 -22.259 1.00 76.62 114 GLN A CA 1
ATOM 910 C C . GLN A 1 114 ? 14.628 -3.640 -20.909 1.00 76.62 114 GLN A C 1
ATOM 912 O O . GLN A 1 114 ? 14.202 -4.182 -19.895 1.00 76.62 114 GLN A O 1
ATOM 917 N N . LEU A 1 115 ? 15.193 -2.429 -20.897 1.00 78.69 115 LEU A N 1
ATOM 918 C CA . LEU A 1 115 ? 15.338 -1.633 -19.674 1.00 78.69 115 LEU A CA 1
ATOM 919 C C . LEU A 1 115 ? 13.979 -1.339 -19.033 1.00 78.69 115 LEU A C 1
ATOM 921 O O . LEU A 1 115 ? 13.789 -1.637 -17.859 1.00 78.69 115 LEU A O 1
ATOM 925 N N . LEU A 1 116 ? 13.007 -0.872 -19.821 1.00 77.88 116 LEU A N 1
ATOM 926 C CA . LEU A 1 116 ? 11.655 -0.614 -19.326 1.00 77.88 116 LEU A CA 1
ATOM 927 C C . LEU A 1 116 ? 10.990 -1.877 -18.764 1.00 77.88 116 LEU A C 1
ATOM 929 O O . LEU A 1 116 ? 10.355 -1.820 -17.717 1.00 77.88 116 LEU A O 1
ATOM 933 N N . LEU A 1 117 ? 11.132 -3.023 -19.434 1.00 81.25 117 LEU A N 1
ATOM 934 C CA . LEU A 1 117 ? 10.581 -4.286 -18.937 1.00 81.25 117 LEU A CA 1
ATOM 935 C C . LEU A 1 117 ? 11.235 -4.717 -17.616 1.00 81.25 117 LEU A C 1
ATOM 937 O O . LEU A 1 117 ? 10.521 -5.154 -16.718 1.00 81.25 117 LEU A O 1
ATOM 941 N N . ASN A 1 118 ? 12.550 -4.539 -17.470 1.00 86.62 118 ASN A N 1
ATOM 942 C CA . ASN A 1 118 ? 13.254 -4.808 -16.214 1.00 86.62 118 ASN A CA 1
ATOM 943 C C . ASN A 1 118 ? 12.791 -3.865 -15.090 1.00 86.62 118 ASN A C 1
ATOM 945 O O . ASN A 1 118 ? 12.586 -4.305 -13.962 1.00 86.62 118 ASN A O 1
ATOM 949 N N . ASP A 1 119 ? 12.584 -2.581 -15.392 1.00 86.88 119 ASP A N 1
ATOM 950 C CA . ASP A 1 119 ? 12.100 -1.597 -14.418 1.00 86.88 119 ASP A CA 1
ATOM 951 C C . ASP A 1 119 ? 10.647 -1.878 -13.988 1.00 86.88 119 ASP A C 1
ATOM 953 O O . ASP A 1 119 ? 10.304 -1.757 -12.811 1.00 86.88 119 ASP A O 1
ATOM 957 N N . LEU A 1 120 ? 9.792 -2.329 -14.912 1.00 83.81 120 LEU A N 1
ATOM 958 C CA . LEU A 1 120 ? 8.425 -2.769 -14.603 1.00 83.81 120 LEU A CA 1
ATOM 959 C C . LEU A 1 120 ? 8.418 -4.035 -13.729 1.00 83.81 120 LEU A C 1
ATOM 961 O O . LEU A 1 120 ? 7.558 -4.179 -12.857 1.00 83.81 120 LEU A O 1
ATOM 965 N N . ASP A 1 121 ? 9.408 -4.914 -13.889 1.00 86.94 121 ASP A N 1
ATOM 966 C CA . ASP A 1 121 ? 9.575 -6.080 -13.018 1.00 86.94 121 ASP A CA 1
ATOM 967 C C . ASP A 1 121 ? 9.992 -5.676 -11.605 1.00 86.94 121 ASP A C 1
ATOM 969 O O . ASP A 1 121 ? 9.592 -6.336 -10.644 1.00 86.94 121 ASP A O 1
ATOM 973 N N . LEU A 1 122 ? 10.757 -4.590 -11.455 1.00 91.00 122 LEU A N 1
ATOM 974 C CA . LEU A 1 122 ? 11.085 -4.021 -10.146 1.00 91.00 122 LEU A CA 1
ATOM 975 C C . LEU A 1 122 ? 9.851 -3.417 -9.465 1.00 91.00 122 LEU A C 1
ATOM 977 O O . LEU A 1 122 ? 9.685 -3.619 -8.266 1.00 91.00 122 LEU A O 1
ATOM 981 N N . LEU A 1 123 ? 8.957 -2.749 -10.208 1.00 86.62 123 LEU A N 1
ATOM 982 C CA . LEU A 1 123 ? 7.678 -2.262 -9.662 1.00 86.62 123 LEU A CA 1
ATOM 983 C C . LEU A 1 123 ? 6.813 -3.411 -9.135 1.00 86.62 123 LEU A C 1
ATOM 985 O O . LEU A 1 123 ? 6.290 -3.334 -8.023 1.00 86.62 123 LEU A O 1
ATOM 989 N N . LYS A 1 124 ? 6.705 -4.500 -9.905 1.00 88.88 124 LYS A N 1
ATOM 990 C CA . LYS A 1 124 ? 6.015 -5.714 -9.457 1.00 88.88 124 LYS A CA 1
ATOM 991 C C . LYS A 1 124 ? 6.642 -6.275 -8.185 1.00 88.88 124 LYS A C 1
ATOM 993 O O . LYS A 1 124 ? 5.920 -6.553 -7.233 1.00 88.88 124 LYS A O 1
ATOM 998 N N . GLN A 1 125 ? 7.959 -6.485 -8.193 1.00 92.38 125 GLN A N 1
ATOM 999 C CA . GLN A 1 125 ? 8.670 -7.056 -7.048 1.00 92.38 125 GLN A CA 1
ATOM 1000 C C . GLN A 1 125 ? 8.498 -6.182 -5.803 1.00 92.38 125 GLN A C 1
ATOM 1002 O O . GLN A 1 125 ? 8.302 -6.719 -4.719 1.00 92.38 125 GLN A O 1
ATOM 1007 N N . GLY A 1 126 ? 8.488 -4.855 -5.966 1.00 91.69 126 GLY A N 1
ATOM 1008 C CA . GLY A 1 126 ? 8.162 -3.918 -4.896 1.00 91.69 126 GLY A CA 1
ATOM 1009 C C . GLY A 1 126 ? 6.773 -4.164 -4.310 1.00 91.69 126 GLY A C 1
ATOM 1010 O O . GLY A 1 126 ? 6.652 -4.324 -3.101 1.00 91.69 126 GLY A O 1
ATOM 1011 N N . ASN A 1 127 ? 5.736 -4.272 -5.146 1.00 92.50 127 ASN A N 1
ATOM 1012 C CA . ASN A 1 127 ? 4.375 -4.541 -4.668 1.00 92.50 127 ASN A CA 1
ATOM 1013 C C . ASN A 1 127 ? 4.236 -5.929 -4.007 1.00 92.50 127 ASN A C 1
ATOM 1015 O O . ASN A 1 127 ? 3.610 -6.046 -2.956 1.00 92.50 127 ASN A O 1
ATOM 1019 N N . ASP A 1 128 ? 4.857 -6.971 -4.575 1.00 94.25 128 ASP A N 1
ATOM 1020 C CA . ASP A 1 128 ? 4.910 -8.308 -3.958 1.00 94.25 128 ASP A CA 1
ATOM 1021 C C . ASP A 1 128 ? 5.600 -8.255 -2.580 1.00 94.25 128 ASP A C 1
ATOM 1023 O O . ASP A 1 128 ? 5.141 -8.887 -1.629 1.00 94.25 128 ASP A O 1
ATOM 1027 N N . ALA A 1 129 ? 6.680 -7.479 -2.456 1.00 94.50 129 ALA A N 1
ATOM 1028 C CA . ALA A 1 129 ? 7.430 -7.340 -1.215 1.00 94.50 129 ALA A CA 1
ATOM 1029 C C . ALA A 1 129 ? 6.660 -6.573 -0.142 1.00 94.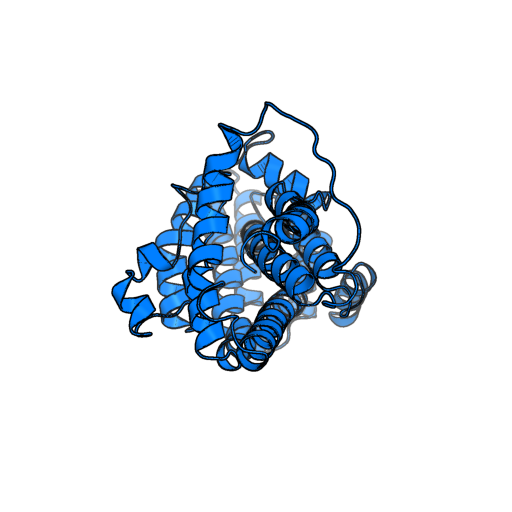50 129 ALA A C 1
ATOM 1031 O O . ALA A 1 129 ? 6.682 -6.994 1.005 1.00 94.50 129 ALA A O 1
ATOM 1032 N N . ILE A 1 130 ? 5.939 -5.508 -0.502 1.00 94.12 130 ILE A N 1
ATOM 1033 C CA . ILE A 1 130 ? 5.049 -4.799 0.430 1.00 94.12 130 ILE A CA 1
ATOM 1034 C C . ILE A 1 130 ? 3.959 -5.738 0.949 1.00 94.12 130 ILE A C 1
ATOM 1036 O O . ILE A 1 130 ? 3.663 -5.762 2.145 1.00 94.12 130 ILE A O 1
ATOM 1040 N N . PHE A 1 131 ? 3.358 -6.531 0.057 1.00 96.06 131 PHE A N 1
ATOM 1041 C CA . PHE A 1 131 ? 2.332 -7.489 0.454 1.00 96.06 131 PHE A CA 1
ATOM 1042 C C . PHE A 1 131 ? 2.890 -8.569 1.378 1.00 96.06 131 PHE A C 1
ATOM 1044 O O . PHE A 1 131 ? 2.260 -8.892 2.382 1.00 96.06 131 PHE A O 1
ATOM 1051 N N . ALA A 1 132 ? 4.083 -9.087 1.083 1.00 93.88 132 ALA A N 1
ATOM 1052 C CA . ALA A 1 132 ? 4.765 -10.003 1.981 1.00 93.88 132 ALA A CA 1
ATOM 1053 C C . ALA A 1 132 ? 5.059 -9.331 3.332 1.00 93.88 132 ALA A C 1
ATOM 1055 O O . ALA A 1 132 ? 4.766 -9.905 4.366 1.00 93.88 132 ALA A O 1
ATOM 1056 N N . ASP A 1 133 ? 5.577 -8.111 3.347 1.00 92.62 133 ASP A N 1
ATOM 1057 C CA . ASP A 1 133 ? 6.025 -7.414 4.553 1.00 92.62 133 ASP A CA 1
ATOM 1058 C C . ASP A 1 133 ? 4.885 -7.095 5.540 1.00 92.62 133 ASP A C 1
ATOM 1060 O O . ASP A 1 133 ? 4.956 -7.438 6.721 1.00 92.62 133 ASP A O 1
ATOM 1064 N N . ILE A 1 134 ? 3.787 -6.516 5.044 1.00 94.25 134 ILE A N 1
ATOM 1065 C CA . ILE A 1 134 ? 2.701 -5.976 5.881 1.00 94.25 134 ILE A CA 1
ATOM 1066 C C . ILE A 1 134 ? 1.415 -6.826 5.815 1.00 94.25 134 ILE A C 1
ATOM 1068 O O . ILE A 1 134 ? 0.579 -6.778 6.726 1.00 94.25 134 ILE A O 1
ATOM 1072 N N . GLY A 1 135 ? 1.224 -7.620 4.757 1.00 95.00 135 GLY A N 1
ATOM 1073 C CA . GLY A 1 135 ? -0.021 -8.359 4.519 1.00 95.00 135 GLY A CA 1
ATOM 1074 C C . GLY A 1 135 ? -0.315 -9.425 5.575 1.00 95.00 135 GLY A C 1
ATOM 1075 O O . GLY A 1 135 ? -1.458 -9.546 6.020 1.00 95.00 135 GLY A O 1
ATOM 1076 N N . TRP A 1 136 ? 0.708 -10.151 6.042 1.00 95.38 136 TRP A N 1
ATOM 1077 C CA . TRP A 1 136 ? 0.547 -11.135 7.121 1.00 95.38 136 TRP A CA 1
ATOM 1078 C C . TRP A 1 136 ? 0.062 -10.471 8.418 1.00 95.38 136 TRP A C 1
ATOM 1080 O O . TRP A 1 136 ? -0.812 -11.012 9.090 1.00 95.38 136 TRP A O 1
ATOM 1090 N N . ALA A 1 137 ? 0.580 -9.278 8.739 1.00 95.50 137 ALA A N 1
ATOM 1091 C CA . ALA A 1 137 ? 0.229 -8.549 9.952 1.00 95.50 137 ALA A CA 1
ATOM 1092 C C . ALA A 1 137 ? -1.218 -8.040 9.896 1.00 95.50 137 ALA A C 1
ATOM 1094 O O . ALA A 1 137 ? -1.931 -8.123 10.891 1.00 95.50 137 ALA A O 1
ATOM 1095 N N . HIS A 1 138 ? -1.696 -7.609 8.722 1.00 95.69 138 HIS A N 1
ATOM 1096 C CA . HIS A 1 138 ? -3.112 -7.276 8.524 1.00 95.69 138 HIS A CA 1
ATOM 1097 C C . HIS A 1 138 ? -4.023 -8.481 8.748 1.00 95.69 138 HIS A C 1
ATOM 1099 O O . HIS A 1 138 ? -5.010 -8.376 9.475 1.00 95.69 138 HIS A O 1
ATOM 1105 N N . ALA A 1 139 ? -3.686 -9.630 8.154 1.00 95.31 139 ALA A N 1
ATOM 1106 C CA . ALA A 1 139 ? -4.457 -10.856 8.336 1.00 95.31 139 ALA A CA 1
ATOM 1107 C C . ALA A 1 139 ? -4.475 -11.307 9.808 1.00 95.31 139 ALA A C 1
ATOM 1109 O O . ALA A 1 139 ? -5.537 -11.645 10.331 1.00 95.31 139 ALA A O 1
ATOM 1110 N N . ALA A 1 140 ? -3.322 -11.249 10.479 1.00 96.31 140 ALA A N 1
ATOM 1111 C CA . ALA A 1 140 ? -3.176 -11.577 11.892 1.00 96.31 140 ALA A CA 1
ATOM 1112 C C . ALA A 1 140 ? -4.001 -10.639 12.787 1.00 96.31 140 ALA A C 1
ATOM 1114 O O . ALA A 1 140 ? -4.761 -11.111 13.633 1.00 96.31 140 ALA A O 1
ATOM 1115 N N . TYR A 1 141 ? -3.922 -9.323 12.560 1.00 97.19 141 TYR A N 1
ATOM 1116 C CA . TYR A 1 141 ? -4.687 -8.334 13.320 1.00 97.19 141 TYR A CA 1
ATOM 1117 C C . TYR A 1 141 ? -6.194 -8.510 13.140 1.00 97.19 141 TYR A C 1
ATOM 1119 O O . TYR A 1 141 ? -6.934 -8.519 14.119 1.00 97.19 141 TYR A O 1
ATOM 1127 N N . ALA A 1 142 ? -6.650 -8.711 11.901 1.00 94.88 142 ALA A N 1
ATOM 1128 C CA . ALA A 1 142 ? -8.066 -8.900 11.599 1.00 94.88 142 ALA A CA 1
ATOM 1129 C C . ALA A 1 142 ? -8.666 -10.143 12.283 1.00 94.88 142 ALA A C 1
ATOM 1131 O O . ALA A 1 142 ? -9.855 -10.154 12.587 1.00 94.88 142 ALA A O 1
ATOM 1132 N N . GLN A 1 143 ? -7.866 -11.191 12.522 1.00 93.81 143 GLN A N 1
ATOM 1133 C CA . GLN A 1 143 ? -8.350 -12.448 13.106 1.00 93.81 143 GLN A CA 1
ATOM 1134 C C . GLN A 1 143 ? -8.118 -12.569 14.616 1.00 93.81 143 GLN A C 1
ATOM 1136 O O . GLN A 1 143 ? -8.945 -13.165 15.304 1.00 93.81 143 GLN A O 1
ATOM 1141 N N . GLY A 1 144 ? -7.013 -12.038 15.144 1.00 93.31 144 GLY A N 1
ATOM 1142 C CA . GLY A 1 144 ? -6.634 -12.211 16.552 1.00 93.31 144 GLY A CA 1
ATOM 1143 C C . GLY A 1 144 ? -6.085 -10.959 17.238 1.00 93.31 144 GLY A C 1
ATOM 1144 O O . GLY A 1 144 ? -5.611 -11.047 18.373 1.00 93.31 144 GLY A O 1
ATOM 1145 N N . GLY A 1 145 ? -6.175 -9.797 16.589 1.00 95.75 145 GLY A N 1
ATOM 1146 C CA . GLY A 1 145 ? -5.768 -8.507 17.143 1.00 95.75 145 GLY A CA 1
ATOM 1147 C C . GLY A 1 145 ? -4.258 -8.362 17.328 1.00 95.75 145 GLY A C 1
ATOM 1148 O O . GLY A 1 145 ? -3.454 -9.115 16.774 1.00 95.75 145 GLY A O 1
ATOM 1149 N N . LEU A 1 146 ? -3.860 -7.373 18.133 1.00 96.75 146 LEU A N 1
ATOM 1150 C CA . LEU A 1 146 ? -2.456 -6.991 18.320 1.00 96.75 146 LEU A CA 1
ATOM 1151 C C . LEU A 1 146 ? -1.565 -8.140 18.825 1.00 96.75 146 LEU A C 1
ATOM 1153 O O . LEU A 1 146 ? -0.414 -8.256 18.407 1.00 96.75 146 LEU A O 1
ATOM 1157 N N . ARG A 1 147 ? -2.108 -9.031 19.664 1.00 95.62 147 ARG A N 1
ATOM 1158 C CA . ARG A 1 147 ? -1.354 -10.148 20.263 1.00 95.62 147 ARG A CA 1
ATOM 1159 C C . ARG A 1 147 ? -0.761 -11.096 19.220 1.00 95.62 147 ARG A C 1
ATOM 1161 O O . ARG A 1 147 ? 0.338 -11.605 19.422 1.00 95.62 147 ARG A O 1
ATOM 1168 N N . GLU A 1 148 ? -1.468 -11.330 18.113 1.00 95.56 148 GLU A N 1
ATOM 1169 C CA . GLU A 1 148 ? -0.965 -12.187 17.032 1.00 95.56 148 GLU A CA 1
ATOM 1170 C C . GLU A 1 148 ? 0.228 -11.547 16.310 1.00 95.56 148 GLU A C 1
ATOM 1172 O O . GLU A 1 148 ? 1.133 -12.256 15.873 1.00 95.56 148 GLU A O 1
ATOM 1177 N N . ILE A 1 149 ? 0.274 -10.213 16.220 1.00 95.31 149 ILE A N 1
ATOM 1178 C CA . ILE A 1 149 ? 1.420 -9.490 15.655 1.00 95.31 149 ILE A CA 1
ATOM 1179 C C . ILE A 1 149 ? 2.594 -9.522 16.632 1.00 95.31 149 ILE A C 1
ATOM 1181 O O . ILE A 1 149 ? 3.708 -9.862 16.239 1.00 95.31 149 ILE A O 1
ATOM 1185 N N . GLU A 1 150 ? 2.358 -9.210 17.907 1.00 94.44 150 GLU A N 1
ATOM 1186 C CA . GLU A 1 150 ? 3.396 -9.185 18.947 1.00 94.44 150 GLU A CA 1
ATOM 1187 C C . GLU A 1 150 ? 4.119 -10.528 19.092 1.00 94.44 150 GLU A C 1
ATOM 1189 O O . GLU A 1 150 ? 5.331 -10.557 19.298 1.00 94.44 150 GLU A O 1
ATOM 1194 N N . ALA A 1 151 ? 3.396 -11.639 18.936 1.00 93.31 151 ALA A N 1
ATOM 1195 C CA . ALA A 1 151 ? 3.963 -12.982 18.995 1.00 93.31 151 ALA A CA 1
ATOM 1196 C C . ALA A 1 151 ? 4.864 -13.336 17.794 1.00 93.31 151 ALA A C 1
ATOM 1198 O O . ALA A 1 151 ? 5.617 -14.306 17.868 1.00 93.31 151 ALA A O 1
ATOM 1199 N N . ASN A 1 152 ? 4.778 -12.585 16.691 1.00 92.81 152 ASN A N 1
ATOM 1200 C CA . ASN A 1 152 ? 5.343 -12.955 15.389 1.00 92.81 152 ASN A CA 1
ATOM 1201 C C . ASN A 1 152 ? 6.288 -11.902 14.778 1.00 92.81 152 ASN A C 1
ATOM 1203 O O . ASN A 1 152 ? 6.997 -12.196 13.810 1.00 92.81 152 ASN A O 1
ATOM 1207 N N . VAL A 1 153 ? 6.307 -10.682 15.319 1.00 90.62 153 VAL A N 1
ATOM 1208 C CA . VAL A 1 153 ? 7.170 -9.593 14.850 1.00 90.62 153 VAL A CA 1
ATOM 1209 C C . VAL A 1 153 ? 8.631 -9.831 15.238 1.00 90.62 153 VAL A C 1
ATOM 1211 O O . VAL A 1 153 ? 8.936 -10.287 16.341 1.00 90.62 153 VAL A O 1
ATOM 1214 N N . ARG A 1 154 ? 9.561 -9.514 14.333 1.00 87.12 154 ARG A N 1
ATOM 1215 C CA . ARG A 1 154 ? 11.005 -9.610 14.597 1.00 87.12 154 ARG A CA 1
ATOM 1216 C C . ARG A 1 154 ? 11.526 -8.301 15.186 1.00 87.12 154 ARG A C 1
ATOM 1218 O O . ARG A 1 154 ? 10.939 -7.243 14.981 1.00 87.12 154 ARG A O 1
ATOM 1225 N N . ASP A 1 155 ? 12.664 -8.345 15.878 1.00 77.31 155 ASP A N 1
ATOM 1226 C CA . ASP A 1 155 ? 13.177 -7.180 16.617 1.00 77.31 155 ASP A CA 1
ATOM 1227 C C . ASP A 1 155 ? 13.405 -5.934 15.743 1.00 77.31 155 ASP A C 1
ATOM 1229 O O . ASP A 1 155 ? 13.086 -4.832 16.178 1.00 77.31 155 ASP A O 1
ATOM 1233 N N . GLY A 1 156 ? 13.845 -6.096 14.489 1.00 73.75 156 GLY A N 1
ATOM 1234 C CA . GLY A 1 156 ? 14.022 -4.979 13.547 1.00 73.75 156 GLY A CA 1
ATOM 1235 C C . GLY A 1 156 ? 12.724 -4.375 12.988 1.00 73.75 156 GLY A C 1
ATOM 1236 O O . GLY A 1 156 ? 12.748 -3.286 12.428 1.00 73.75 156 GLY A O 1
ATOM 1237 N N . GLU A 1 157 ? 11.585 -5.050 13.141 1.00 74.25 157 GLU A N 1
ATOM 1238 C CA . GLU A 1 157 ? 10.275 -4.596 12.643 1.00 74.25 157 GLU A CA 1
ATOM 1239 C C . GLU A 1 157 ? 9.461 -3.891 13.742 1.00 74.25 157 GLU A C 1
ATOM 1241 O O . GLU A 1 157 ? 8.469 -3.210 13.460 1.00 74.25 157 GLU A O 1
ATOM 1246 N N . ARG A 1 158 ? 9.895 -4.013 15.007 1.00 72.50 158 ARG A N 1
ATOM 1247 C CA . ARG A 1 158 ? 9.209 -3.433 16.169 1.00 72.50 158 ARG A CA 1
ATOM 1248 C C . ARG A 1 158 ? 9.087 -1.917 16.073 1.00 72.50 158 ARG A C 1
ATOM 1250 O O . ARG A 1 158 ? 8.044 -1.375 16.410 1.00 72.50 158 ARG A O 1
ATOM 1257 N N . GLU A 1 159 ? 10.121 -1.240 15.584 1.00 70.12 159 GLU A N 1
ATOM 1258 C CA . GLU A 1 159 ? 10.202 0.227 15.606 1.00 70.12 159 GLU A CA 1
ATOM 1259 C C . GLU A 1 159 ? 9.259 0.925 14.615 1.00 70.12 159 GLU A C 1
ATOM 1261 O O . GLU A 1 159 ? 9.153 2.148 14.626 1.00 70.12 159 GLU A O 1
ATOM 1266 N N . SER A 1 160 ? 8.566 0.184 13.744 1.00 78.31 160 SER A N 1
ATOM 1267 C CA . SER A 1 160 ? 7.708 0.807 12.730 1.00 78.31 160 SER A CA 1
ATOM 1268 C C . SER A 1 160 ? 6.450 0.006 12.389 1.00 78.31 160 SER A C 1
ATOM 1270 O O . SER A 1 160 ? 5.360 0.573 12.465 1.00 78.31 160 SER A O 1
ATOM 1272 N N . LEU A 1 161 ? 6.553 -1.298 12.105 1.00 90.12 161 LEU A N 1
ATOM 1273 C CA . LEU A 1 161 ? 5.380 -2.144 11.849 1.00 90.12 161 LEU A CA 1
ATOM 1274 C C . LEU A 1 161 ? 4.540 -2.316 13.123 1.00 90.12 161 LEU A C 1
ATOM 1276 O O . LEU A 1 161 ? 3.349 -2.007 13.127 1.00 90.12 161 LEU A O 1
ATOM 1280 N N . LEU A 1 162 ? 5.168 -2.767 14.218 1.00 93.69 162 LEU A N 1
ATOM 1281 C CA . LEU A 1 162 ? 4.459 -2.996 15.482 1.00 93.69 162 LEU A CA 1
ATOM 1282 C C . LEU A 1 162 ? 3.895 -1.691 16.051 1.00 93.69 162 LEU A C 1
ATOM 1284 O O . LEU A 1 162 ? 2.732 -1.669 16.436 1.00 93.69 162 LEU A O 1
ATOM 1288 N N . VAL A 1 163 ? 4.679 -0.607 16.051 1.00 94.00 163 VAL A N 1
ATOM 1289 C CA . VAL A 1 163 ? 4.219 0.715 16.517 1.00 94.00 163 VAL A CA 1
ATOM 1290 C C . VAL A 1 163 ? 2.957 1.16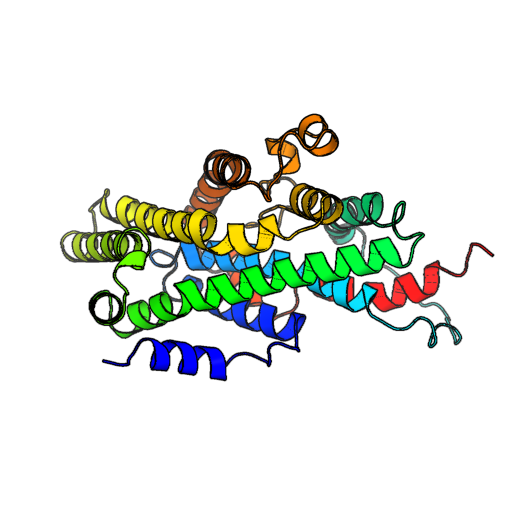0 15.774 1.00 94.00 163 VAL A C 1
ATOM 1292 O O . VAL A 1 163 ? 2.007 1.610 16.409 1.00 94.00 163 VAL A O 1
ATOM 1295 N N . GLY A 1 164 ? 2.898 0.989 14.448 1.00 96.12 164 GLY A N 1
ATOM 1296 C CA . GLY A 1 164 ? 1.706 1.337 13.672 1.00 96.12 164 GLY A CA 1
ATOM 1297 C C . GLY A 1 164 ? 0.459 0.576 14.130 1.00 96.12 164 GLY A C 1
ATOM 1298 O O . GLY A 1 164 ? -0.586 1.187 14.356 1.00 96.12 164 GLY A O 1
ATOM 1299 N N . PHE A 1 165 ? 0.575 -0.738 14.343 1.00 97.38 165 PHE A N 1
ATOM 1300 C CA . PHE A 1 165 ? -0.531 -1.554 14.853 1.00 97.38 165 PHE A CA 1
ATOM 1301 C C . PHE A 1 165 ? -0.863 -1.290 16.325 1.00 97.38 165 PHE A C 1
ATOM 1303 O O . PHE A 1 165 ? -2.034 -1.345 16.681 1.00 97.38 165 PHE A O 1
ATOM 1310 N N . GLN A 1 166 ? 0.114 -0.951 17.167 1.00 97.50 166 GLN A N 1
ATOM 1311 C CA . GLN A 1 166 ? -0.123 -0.544 18.556 1.00 97.50 166 GLN A CA 1
ATOM 1312 C C . GLN A 1 166 ? -0.956 0.736 18.627 1.00 97.50 166 GLN A C 1
ATOM 1314 O O . GLN A 1 166 ? -1.912 0.795 19.390 1.00 97.50 166 GLN A O 1
ATOM 1319 N N . MET A 1 167 ? -0.648 1.733 17.791 1.00 97.94 167 MET A N 1
ATOM 1320 C CA . MET A 1 167 ? -1.441 2.966 17.704 1.00 97.94 167 MET A CA 1
ATOM 1321 C C . MET A 1 167 ? -2.869 2.687 17.218 1.00 97.94 167 MET A C 1
ATOM 1323 O O . MET A 1 167 ? -3.831 3.246 17.744 1.00 97.94 167 MET A O 1
ATOM 1327 N N . ILE A 1 168 ? -3.020 1.805 16.225 1.00 98.25 168 ILE A N 1
ATOM 1328 C CA . ILE A 1 168 ? -4.341 1.370 15.757 1.00 98.25 168 ILE A CA 1
ATOM 1329 C C . ILE A 1 168 ? -5.112 0.708 16.905 1.00 98.25 168 ILE A C 1
ATOM 1331 O O . ILE A 1 168 ? -6.230 1.125 17.197 1.00 98.25 168 ILE A O 1
ATOM 1335 N N . ASP A 1 169 ? -4.505 -0.260 17.591 1.00 98.44 169 ASP A N 1
ATOM 1336 C CA . ASP A 1 169 ? -5.139 -1.017 18.671 1.00 98.44 169 ASP A CA 1
ATOM 1337 C C . ASP A 1 169 ? -5.501 -0.145 19.874 1.00 98.44 169 ASP A C 1
ATOM 1339 O O . ASP A 1 169 ? -6.620 -0.219 20.376 1.00 98.44 169 ASP A O 1
ATOM 1343 N N . GLU A 1 170 ? -4.609 0.753 20.291 1.00 98.38 170 GLU A N 1
ATOM 1344 C CA . GLU A 1 170 ? -4.887 1.724 21.350 1.00 98.38 170 GLU A CA 1
ATOM 1345 C C . GLU A 1 170 ? -6.079 2.616 20.975 1.00 98.38 170 GLU A C 1
ATOM 1347 O O . GLU A 1 170 ? -6.964 2.856 21.797 1.00 98.38 170 GLU A O 1
ATOM 1352 N N . GLY A 1 171 ? -6.167 3.058 19.718 1.00 98.31 171 GLY A N 1
ATOM 1353 C CA . GLY A 1 171 ? -7.319 3.816 19.238 1.00 98.31 171 GLY A CA 1
ATOM 1354 C C . GLY A 1 171 ? -8.622 3.010 19.293 1.00 98.31 171 GLY A C 1
ATOM 1355 O O . GLY A 1 171 ? -9.651 3.530 19.725 1.00 98.31 171 GLY A O 1
ATOM 1356 N N . VAL A 1 172 ? -8.590 1.723 18.938 1.00 97.94 172 VAL A N 1
ATOM 1357 C CA . VAL A 1 172 ? -9.747 0.819 19.076 1.00 97.94 172 VAL A CA 1
ATOM 1358 C C . VAL A 1 172 ? -10.163 0.669 20.542 1.00 97.94 172 VAL A C 1
ATOM 1360 O O . VAL A 1 172 ? -11.349 0.773 20.868 1.00 97.94 172 VAL A O 1
ATOM 1363 N N . GLN A 1 173 ? -9.202 0.461 21.444 1.00 98.06 173 GLN A N 1
ATOM 1364 C CA . GLN A 1 173 ? -9.462 0.325 22.879 1.00 98.06 173 GLN A CA 1
ATOM 1365 C C . GLN A 1 173 ? -10.083 1.599 23.462 1.00 98.06 173 GLN A C 1
ATOM 1367 O O . GLN A 1 173 ? -11.046 1.523 24.227 1.00 98.06 173 GLN A O 1
ATOM 1372 N N . ARG A 1 174 ? -9.588 2.773 23.055 1.00 98.31 174 ARG A N 1
ATOM 1373 C CA . ARG A 1 174 ? -10.137 4.068 23.472 1.00 98.31 174 ARG A CA 1
ATOM 1374 C C . ARG A 1 174 ? -11.574 4.269 23.000 1.00 98.31 174 ARG A C 1
ATOM 1376 O O . ARG A 1 174 ? -12.405 4.624 23.824 1.00 98.31 174 ARG A O 1
ATOM 1383 N N . LEU A 1 175 ? -11.897 3.953 21.741 1.00 97.56 175 LEU A N 1
ATOM 1384 C CA . LEU A 1 175 ? -13.283 4.002 21.240 1.00 97.56 175 LEU A CA 1
ATOM 1385 C C . LEU A 1 175 ? -14.206 2.994 21.935 1.00 97.56 175 LEU A C 1
ATOM 1387 O O . LEU A 1 175 ? -15.394 3.256 22.110 1.00 97.56 175 LEU A O 1
ATOM 1391 N N . THR A 1 176 ? -13.667 1.843 22.336 1.00 96.69 176 THR A N 1
ATOM 1392 C CA . THR A 1 176 ? -14.421 0.839 23.099 1.00 96.69 176 THR A CA 1
ATOM 1393 C C . THR A 1 176 ? -14.758 1.351 24.503 1.00 96.69 176 THR A C 1
ATOM 1395 O O . THR A 1 176 ? -15.847 1.084 25.008 1.00 96.69 176 THR A O 1
ATOM 1398 N N . ALA A 1 177 ? -13.838 2.088 25.132 1.00 97.62 177 ALA A N 1
ATOM 1399 C CA . ALA A 1 177 ? -14.037 2.689 26.449 1.00 97.62 177 ALA A CA 1
ATOM 1400 C C . ALA A 1 177 ? -14.918 3.953 26.402 1.00 97.62 177 ALA A C 1
ATOM 1402 O O . ALA A 1 177 ? -15.773 4.133 27.268 1.00 97.62 177 ALA A O 1
ATOM 1403 N N . ASP A 1 178 ? -14.724 4.805 25.394 1.00 97.38 178 ASP A N 1
ATOM 1404 C CA . ASP A 1 178 ? -15.512 6.007 25.123 1.00 97.38 178 ASP A CA 1
ATOM 1405 C C . ASP A 1 178 ? -15.739 6.177 23.607 1.00 97.38 178 ASP A C 1
ATOM 1407 O O . ASP A 1 178 ? -14.853 6.652 22.889 1.00 97.38 178 ASP A O 1
ATOM 1411 N N . PRO A 1 179 ? -16.948 5.862 23.105 1.00 96.06 179 PRO A N 1
ATOM 1412 C CA . PRO A 1 179 ? -17.290 6.042 21.695 1.00 96.06 179 PRO A CA 1
ATOM 1413 C C . PRO A 1 179 ? -17.192 7.489 21.182 1.00 96.06 179 PRO A C 1
ATOM 1415 O O . PRO A 1 179 ? -17.200 7.697 19.970 1.00 96.06 179 PRO A O 1
ATOM 1418 N N . ASN A 1 180 ? -17.122 8.489 22.070 1.00 96.62 180 ASN A N 1
ATOM 1419 C CA . ASN A 1 180 ? -16.994 9.902 21.707 1.00 96.62 180 ASN A CA 1
ATOM 1420 C C . ASN A 1 180 ? -15.549 10.422 21.777 1.00 96.62 180 ASN A C 1
ATOM 1422 O O . ASN A 1 180 ? -15.332 11.624 21.586 1.00 96.62 180 ASN A O 1
ATOM 1426 N N . ASP A 1 181 ? -14.563 9.556 22.034 1.00 97.19 181 ASP A N 1
ATOM 1427 C CA . ASP A 1 181 ? -13.158 9.949 22.093 1.00 97.19 181 ASP A CA 1
ATOM 1428 C C . ASP A 1 181 ? -12.679 10.469 20.727 1.00 97.19 181 ASP A C 1
ATOM 1430 O O . ASP A 1 181 ? -12.482 9.721 19.769 1.00 97.19 181 ASP A O 1
ATOM 1434 N N . GLN A 1 182 ? -12.470 11.783 20.634 1.00 95.62 182 GLN A N 1
ATOM 1435 C CA . GLN A 1 182 ? -12.069 12.447 19.391 1.00 95.62 182 GLN A CA 1
ATOM 1436 C C . GLN A 1 182 ? -10.598 12.221 19.017 1.00 95.62 182 GLN A C 1
ATOM 1438 O O . GLN A 1 182 ? -10.213 12.464 17.869 1.00 95.62 182 GLN A O 1
ATOM 1443 N N . GLU A 1 183 ? -9.762 11.783 19.958 1.00 96.75 183 GLU A N 1
ATOM 1444 C CA . GLU A 1 183 ? -8.352 11.490 19.696 1.00 96.75 183 GLU A CA 1
ATOM 1445 C C . GLU A 1 183 ? -8.164 10.064 19.180 1.00 96.75 183 GLU A C 1
ATOM 1447 O O . GLU A 1 183 ? -7.236 9.807 18.415 1.00 96.75 183 GLU A O 1
ATOM 1452 N N . ALA A 1 184 ? -9.062 9.145 19.527 1.00 97.62 184 ALA A N 1
ATOM 1453 C CA . ALA A 1 184 ? -8.948 7.752 19.127 1.00 97.62 184 ALA A CA 1
ATOM 1454 C C . ALA A 1 184 ? -8.949 7.542 17.590 1.00 97.62 184 ALA A C 1
ATOM 1456 O O . ALA A 1 184 ? -8.031 6.888 17.087 1.00 97.62 184 ALA A O 1
ATOM 1457 N N . PRO A 1 185 ? -9.833 8.178 16.788 1.00 96.69 185 PRO A N 1
ATOM 1458 C CA . PRO A 1 185 ? -9.740 8.125 15.326 1.00 96.69 185 PRO A CA 1
ATOM 1459 C C . PRO A 1 185 ? -8.444 8.729 14.768 1.00 96.69 185 PRO A C 1
ATOM 1461 O O . PRO A 1 185 ? -7.940 8.272 13.738 1.00 96.69 185 PRO A O 1
ATOM 1464 N N . LYS A 1 186 ? -7.881 9.752 15.431 1.00 96.75 186 LYS A N 1
ATOM 1465 C CA . LYS A 1 186 ? -6.598 10.347 15.024 1.00 96.75 186 LYS A CA 1
ATOM 1466 C C . LYS A 1 186 ? -5.463 9.360 15.246 1.00 96.75 186 LYS A C 1
ATOM 1468 O O . LYS A 1 186 ? -4.617 9.230 14.367 1.00 96.75 186 LYS A O 1
ATOM 1473 N N . LEU A 1 187 ? -5.477 8.641 16.367 1.00 97.94 187 LEU A N 1
ATOM 1474 C CA . LEU A 1 187 ? -4.470 7.638 16.688 1.00 97.94 187 LEU A CA 1
ATOM 1475 C C . LEU A 1 187 ? -4.502 6.469 15.693 1.00 97.94 187 LEU A C 1
ATOM 1477 O O . LEU A 1 187 ? -3.460 6.101 15.153 1.00 97.94 187 LEU A O 1
ATOM 1481 N N . ILE A 1 188 ? -5.697 5.988 15.331 1.00 98.12 188 ILE A N 1
ATOM 1482 C CA . ILE A 1 188 ? -5.876 4.981 14.268 1.00 98.12 188 ILE A CA 1
ATOM 1483 C C . ILE A 1 188 ? -5.320 5.494 12.937 1.00 98.12 188 ILE A C 1
ATOM 1485 O O . ILE A 1 188 ? -4.578 4.791 12.244 1.00 98.12 188 ILE A O 1
ATOM 1489 N N . SER A 1 189 ? -5.647 6.735 12.568 1.00 97.06 189 SER A N 1
ATOM 1490 C CA . SER A 1 189 ? -5.136 7.343 11.339 1.00 97.06 189 SER A CA 1
ATOM 1491 C C . SER A 1 189 ? -3.610 7.465 11.351 1.00 97.06 189 SER A C 1
ATOM 1493 O O . SER A 1 189 ? -2.972 7.179 10.341 1.00 97.06 189 SER A O 1
ATOM 1495 N N . GLN A 1 190 ? -3.017 7.878 12.470 1.00 97.06 190 GLN A N 1
ATOM 1496 C CA . GLN A 1 190 ? -1.569 8.010 12.617 1.00 97.06 190 GLN A CA 1
ATOM 1497 C C . GLN A 1 190 ? -0.867 6.650 12.573 1.00 97.06 190 GLN A C 1
ATOM 1499 O O . GLN A 1 190 ? 0.168 6.539 11.922 1.00 97.06 190 GLN A O 1
ATOM 1504 N N . GLY A 1 191 ? -1.449 5.611 13.177 1.00 97.25 191 GLY A N 1
ATOM 1505 C CA . GLY A 1 191 ? -0.931 4.248 13.084 1.00 97.25 191 GLY A CA 1
ATOM 1506 C C . GLY A 1 191 ? -0.884 3.748 11.640 1.00 97.25 191 GLY A C 1
ATOM 1507 O O . GLY A 1 191 ? 0.150 3.272 11.181 1.00 97.25 191 GLY A O 1
ATOM 1508 N N . ASN A 1 192 ? -1.943 3.981 10.859 1.00 97.75 192 ASN A N 1
ATOM 1509 C CA . ASN A 1 192 ? -1.950 3.663 9.425 1.00 97.75 192 ASN A CA 1
ATOM 1510 C C . ASN A 1 192 ? -0.910 4.472 8.621 1.00 97.75 192 ASN A C 1
ATOM 1512 O O . ASN A 1 192 ? -0.311 3.949 7.681 1.00 97.75 192 ASN A O 1
ATOM 1516 N N . VAL A 1 193 ? -0.655 5.733 8.988 1.00 96.62 193 VAL A N 1
ATOM 1517 C CA . VAL A 1 193 ? 0.429 6.536 8.391 1.00 96.62 193 VAL A CA 1
ATOM 1518 C C . VAL A 1 193 ? 1.807 5.997 8.788 1.00 96.62 193 VAL A C 1
ATOM 1520 O O . VAL A 1 193 ? 2.719 6.022 7.965 1.00 96.62 193 VAL A O 1
ATOM 1523 N N . ALA A 1 194 ? 1.975 5.472 10.003 1.00 95.31 194 ALA A N 1
ATOM 1524 C CA . ALA A 1 194 ? 3.214 4.825 10.427 1.00 95.31 194 ALA A CA 1
ATOM 1525 C C . ALA A 1 194 ? 3.486 3.541 9.623 1.00 95.31 194 ALA A C 1
ATOM 1527 O O . ALA A 1 194 ? 4.612 3.348 9.166 1.00 95.31 194 ALA A O 1
ATOM 1528 N N . LEU A 1 195 ? 2.450 2.733 9.357 1.00 95.19 195 LEU A N 1
ATOM 1529 C CA . LEU A 1 195 ? 2.538 1.577 8.454 1.00 95.19 195 LEU A CA 1
ATOM 1530 C C . LEU A 1 195 ? 2.936 1.996 7.033 1.00 95.19 195 LEU A C 1
ATOM 1532 O O . LEU A 1 195 ? 3.855 1.420 6.452 1.00 95.19 195 LEU A O 1
ATOM 1536 N N . LEU A 1 196 ? 2.318 3.057 6.498 1.00 95.00 196 LEU A N 1
ATOM 1537 C CA . LEU A 1 196 ? 2.713 3.613 5.202 1.00 95.00 196 LEU A CA 1
ATOM 1538 C C . LEU A 1 196 ? 4.174 4.076 5.224 1.00 95.00 196 LEU A C 1
ATOM 1540 O O . LEU A 1 196 ? 4.930 3.823 4.296 1.00 95.00 196 LEU A O 1
ATOM 1544 N N . ARG A 1 197 ? 4.614 4.752 6.285 1.00 93.31 197 ARG A N 1
ATOM 1545 C CA . ARG A 1 197 ? 5.996 5.226 6.383 1.00 93.31 197 ARG A CA 1
ATOM 1546 C C . ARG A 1 197 ? 6.994 4.072 6.432 1.00 93.31 197 ARG A C 1
ATOM 1548 O O . ARG A 1 197 ? 8.034 4.172 5.788 1.00 93.31 197 ARG A O 1
ATOM 1555 N N . HIS A 1 198 ? 6.674 2.999 7.156 1.00 91.44 198 HIS A N 1
ATOM 1556 C CA . HIS A 1 198 ? 7.478 1.777 7.194 1.00 91.44 198 HIS A CA 1
ATOM 1557 C C . HIS A 1 198 ? 7.722 1.242 5.779 1.00 91.44 198 HIS A C 1
ATOM 1559 O O . HIS A 1 198 ? 8.869 1.126 5.353 1.00 91.44 198 HIS A O 1
ATOM 1565 N N . GLU A 1 199 ? 6.641 1.030 5.030 1.00 91.25 199 GLU A N 1
ATOM 1566 C CA . GLU A 1 199 ? 6.664 0.569 3.641 1.00 91.25 199 GLU A CA 1
ATOM 1567 C C . GLU A 1 199 ? 7.555 1.457 2.754 1.00 91.25 199 GLU A C 1
ATOM 1569 O O . GLU A 1 199 ? 8.427 0.995 2.009 1.00 91.25 199 GLU A O 1
ATOM 1574 N N . GLN A 1 200 ? 7.347 2.770 2.859 1.00 90.88 200 GLN A N 1
ATOM 1575 C CA . GLN A 1 200 ? 7.984 3.757 1.996 1.00 90.88 200 GLN A CA 1
ATOM 1576 C C . GLN A 1 200 ? 9.482 3.924 2.283 1.00 90.88 200 GLN A C 1
ATOM 1578 O O . GLN A 1 200 ? 10.226 4.288 1.365 1.00 90.88 200 GLN A O 1
ATOM 1583 N N . MET A 1 201 ? 9.920 3.659 3.518 1.00 90.69 201 MET A N 1
ATOM 1584 C CA . MET A 1 201 ? 11.297 3.869 3.982 1.00 90.69 201 MET A CA 1
ATOM 1585 C C . MET A 1 201 ? 12.134 2.595 4.067 1.00 90.69 201 MET A C 1
ATOM 1587 O O . MET A 1 201 ? 13.350 2.687 3.933 1.00 90.69 201 MET A O 1
ATOM 1591 N N . ASN A 1 202 ? 11.516 1.429 4.263 1.00 88.19 202 ASN A N 1
ATOM 1592 C CA . ASN A 1 202 ? 12.243 0.180 4.507 1.00 88.19 202 ASN A CA 1
ATOM 1593 C C . ASN A 1 202 ? 12.094 -0.826 3.362 1.00 88.19 202 ASN A C 1
ATOM 1595 O O . ASN A 1 202 ? 13.041 -1.549 3.062 1.00 88.19 202 ASN A O 1
ATOM 1599 N N . THR A 1 203 ? 10.944 -0.845 2.686 1.00 89.44 203 THR A N 1
ATOM 1600 C CA . THR A 1 203 ? 10.610 -1.902 1.717 1.00 89.44 203 THR A CA 1
ATOM 1601 C C . THR A 1 203 ? 10.895 -1.455 0.284 1.00 89.44 203 THR A C 1
ATOM 1603 O O . THR A 1 203 ? 11.608 -2.119 -0.470 1.00 89.44 203 THR A O 1
ATOM 1606 N N . LEU A 1 204 ? 10.376 -0.289 -0.107 1.00 89.06 204 LEU A N 1
ATOM 1607 C CA . LEU A 1 204 ? 10.486 0.215 -1.480 1.00 89.06 204 LEU A CA 1
ATOM 1608 C C . LEU A 1 204 ? 11.894 0.637 -1.946 1.00 89.06 204 LEU A C 1
ATOM 1610 O O . LEU A 1 204 ? 12.179 0.438 -3.135 1.00 89.06 204 LEU A O 1
ATOM 1614 N N . PRO A 1 205 ? 12.790 1.204 -1.106 1.00 92.00 205 PRO A N 1
ATOM 1615 C CA . PRO A 1 205 ? 14.106 1.655 -1.572 1.00 92.00 205 PRO A CA 1
ATOM 1616 C C . PRO A 1 205 ? 14.919 0.558 -2.268 1.00 92.00 205 PRO A C 1
ATOM 1618 O O . PRO A 1 205 ? 15.477 0.801 -3.335 1.00 92.00 205 PRO A O 1
ATOM 1621 N N . THR A 1 206 ? 14.874 -0.681 -1.761 1.00 93.00 206 THR A N 1
ATOM 1622 C CA . THR A 1 206 ? 15.567 -1.837 -2.357 1.00 93.00 206 THR A CA 1
ATOM 1623 C C . THR A 1 206 ? 15.220 -2.062 -3.832 1.00 93.00 206 THR A C 1
ATOM 1625 O O . THR A 1 206 ? 16.063 -2.525 -4.602 1.00 93.00 206 THR A O 1
ATOM 1628 N N . TYR A 1 207 ? 13.998 -1.731 -4.250 1.00 92.94 207 TYR A N 1
ATOM 1629 C CA . TYR A 1 207 ? 13.540 -1.896 -5.632 1.00 92.94 207 TYR A CA 1
ATOM 1630 C C . TYR A 1 207 ? 13.783 -0.641 -6.464 1.00 92.94 207 TYR A C 1
ATOM 1632 O O . TYR A 1 207 ? 14.261 -0.729 -7.595 1.00 92.94 207 TYR A O 1
ATOM 1640 N N . PHE A 1 208 ? 13.505 0.529 -5.896 1.00 90.88 208 PHE A N 1
ATOM 1641 C CA . PHE A 1 208 ? 13.680 1.804 -6.581 1.00 90.88 208 PHE A CA 1
ATOM 1642 C C . PHE A 1 208 ? 15.142 2.145 -6.878 1.00 90.88 208 PHE A C 1
ATOM 1644 O O . PHE A 1 208 ? 15.432 2.699 -7.941 1.00 90.88 208 PHE A O 1
ATOM 1651 N N . ASP A 1 209 ? 16.073 1.754 -6.008 1.00 92.38 209 ASP A N 1
ATOM 1652 C CA . ASP A 1 209 ? 17.503 1.991 -6.219 1.00 92.38 209 ASP A CA 1
ATOM 1653 C C . ASP A 1 209 ? 18.065 1.178 -7.392 1.00 92.38 209 ASP A C 1
ATOM 1655 O O . ASP A 1 209 ? 19.034 1.592 -8.029 1.00 92.38 209 ASP A O 1
ATOM 1659 N N . ARG A 1 210 ? 17.415 0.064 -7.745 1.00 93.00 210 ARG A N 1
ATOM 1660 C CA . ARG A 1 210 ? 17.798 -0.802 -8.870 1.00 93.00 210 ARG A CA 1
ATOM 1661 C C . ARG A 1 210 ? 17.224 -0.348 -10.212 1.00 93.00 210 ARG A C 1
ATOM 1663 O O . ARG A 1 210 ? 17.639 -0.884 -11.237 1.00 93.00 210 ARG A O 1
ATOM 1670 N N . MET A 1 211 ? 16.283 0.599 -10.218 1.00 89.00 211 MET A N 1
ATOM 1671 C CA . MET A 1 211 ? 15.689 1.094 -11.460 1.00 89.00 211 MET A CA 1
ATOM 1672 C C . MET A 1 211 ? 16.686 1.909 -12.270 1.00 89.00 211 MET A C 1
ATOM 1674 O O . MET A 1 211 ? 17.433 2.718 -11.710 1.00 89.00 211 MET A O 1
ATOM 1678 N N . SER A 1 212 ? 16.625 1.748 -13.591 1.00 87.00 212 SER A N 1
ATOM 1679 C CA . SER A 1 212 ? 17.361 2.587 -14.532 1.00 87.00 212 SER A CA 1
ATOM 1680 C C . SER A 1 212 ? 16.906 4.048 -14.450 1.00 87.00 212 SER A C 1
ATOM 1682 O O . SER A 1 212 ? 15.776 4.330 -14.050 1.00 87.00 212 SER A O 1
ATOM 1684 N N . ASP A 1 213 ? 17.746 4.996 -14.873 1.00 83.12 213 ASP A N 1
ATOM 1685 C CA . ASP A 1 213 ? 17.366 6.419 -14.902 1.00 83.12 213 ASP A CA 1
ATOM 1686 C C . ASP A 1 213 ? 16.099 6.658 -15.736 1.00 83.12 213 ASP A C 1
ATOM 1688 O O . ASP A 1 213 ? 15.218 7.419 -15.337 1.00 83.12 213 ASP A O 1
ATOM 1692 N N . PHE A 1 214 ? 15.958 5.931 -16.849 1.00 76.88 214 PHE A N 1
ATOM 1693 C CA . PHE A 1 214 ? 14.754 5.963 -17.674 1.00 76.88 214 PHE A CA 1
ATOM 1694 C C . PHE A 1 214 ? 13.524 5.453 -16.909 1.00 76.88 214 PHE A C 1
ATOM 1696 O O . PHE A 1 214 ? 12.485 6.115 -16.895 1.00 76.88 214 PHE A O 1
ATOM 1703 N N . GLY A 1 215 ? 13.650 4.318 -16.219 1.00 77.62 215 GLY A N 1
ATOM 1704 C CA . GLY A 1 215 ? 12.596 3.760 -15.373 1.00 77.62 215 GLY A CA 1
ATOM 1705 C C . GLY A 1 215 ? 12.185 4.699 -14.245 1.00 77.62 215 GLY A C 1
ATOM 1706 O O . GLY A 1 215 ? 10.995 4.885 -14.008 1.00 77.62 215 GLY A O 1
ATOM 1707 N N . ARG A 1 216 ? 13.147 5.369 -13.600 1.00 84.00 216 ARG A N 1
ATOM 1708 C CA . ARG A 1 216 ? 12.888 6.359 -12.542 1.00 84.00 216 ARG A CA 1
ATOM 1709 C C . ARG A 1 216 ? 12.100 7.561 -13.062 1.00 84.00 216 ARG A C 1
ATOM 1711 O O . ARG A 1 216 ? 11.174 8.019 -12.388 1.00 84.00 216 ARG A O 1
ATOM 1718 N N . SER A 1 217 ? 12.418 8.050 -14.262 1.00 73.62 217 SER A N 1
ATOM 1719 C CA . SER A 1 217 ? 11.651 9.118 -14.913 1.00 73.62 217 SER A CA 1
ATOM 1720 C C . SER A 1 217 ? 10.224 8.676 -15.236 1.00 73.62 217 SER A C 1
ATOM 1722 O O . SER A 1 217 ? 9.280 9.396 -14.910 1.00 73.62 217 SER A O 1
ATOM 1724 N N . ILE A 1 218 ? 10.051 7.482 -15.817 1.00 72.19 218 ILE A N 1
ATOM 1725 C CA . ILE A 1 218 ? 8.725 6.930 -16.130 1.00 72.19 218 ILE A CA 1
ATOM 1726 C C . ILE A 1 218 ? 7.909 6.700 -14.857 1.00 72.19 218 ILE A C 1
ATOM 1728 O O . ILE A 1 218 ? 6.747 7.087 -14.818 1.00 72.19 218 ILE A O 1
ATOM 1732 N N . ALA A 1 219 ? 8.509 6.149 -13.801 1.00 78.12 219 ALA A N 1
ATOM 1733 C CA . ALA A 1 219 ? 7.852 5.970 -12.510 1.00 78.12 219 ALA A CA 1
ATOM 1734 C C . ALA A 1 219 ? 7.417 7.315 -11.907 1.00 78.12 219 ALA A C 1
ATOM 1736 O O . ALA A 1 219 ? 6.306 7.427 -11.403 1.00 78.12 219 ALA A O 1
ATOM 1737 N N . SER A 1 220 ? 8.249 8.357 -12.012 1.00 75.75 220 SER A N 1
ATOM 1738 C CA . SER A 1 220 ? 7.950 9.689 -11.463 1.00 75.75 220 SER A CA 1
ATOM 1739 C C . SER A 1 220 ? 6.841 10.419 -12.218 1.00 75.75 220 SER A C 1
ATOM 1741 O O . SER A 1 220 ? 5.946 10.989 -11.601 1.00 75.75 220 SER A O 1
ATOM 1743 N N . VAL A 1 221 ? 6.858 10.381 -13.553 1.00 65.81 221 VAL A N 1
ATOM 1744 C CA . VAL A 1 221 ? 5.744 10.888 -14.377 1.00 65.81 221 VAL A CA 1
ATOM 1745 C C . VAL A 1 221 ? 4.496 10.040 -14.151 1.00 65.81 221 VAL A C 1
ATOM 1747 O O . VAL A 1 221 ? 3.376 10.545 -14.149 1.00 65.81 221 VAL A O 1
ATOM 1750 N N . GLY A 1 222 ? 4.702 8.748 -13.938 1.00 67.81 222 GLY A N 1
ATOM 1751 C CA . GLY A 1 222 ? 3.674 7.755 -13.740 1.00 67.81 222 GLY A CA 1
ATOM 1752 C C . GLY A 1 222 ? 3.122 7.670 -12.327 1.00 67.81 222 GLY A C 1
ATOM 1753 O O . GLY A 1 222 ? 2.328 6.776 -12.113 1.00 67.81 222 GLY A O 1
ATOM 1754 N N . ALA A 1 223 ? 3.508 8.515 -11.366 1.00 78.00 223 ALA A N 1
ATOM 1755 C CA . ALA A 1 223 ? 3.057 8.412 -9.975 1.00 78.00 223 ALA A CA 1
ATOM 1756 C C . ALA A 1 223 ? 1.863 9.336 -9.693 1.00 78.00 223 ALA A C 1
ATOM 1758 O O . ALA A 1 223 ? 2.023 10.552 -9.563 1.00 78.00 223 ALA A O 1
ATOM 1759 N N . TRP A 1 224 ? 0.661 8.768 -9.587 1.00 79.44 224 TRP A N 1
ATOM 1760 C CA . TRP A 1 224 ? -0.577 9.473 -9.268 1.00 79.44 224 TRP A CA 1
ATOM 1761 C C . TRP A 1 224 ? -1.496 8.583 -8.428 1.00 79.44 224 TRP A C 1
ATOM 1763 O O . TRP A 1 224 ? -1.539 7.374 -8.614 1.00 79.44 224 TRP A O 1
ATOM 1773 N N . MET A 1 225 ? -2.308 9.174 -7.552 1.00 79.12 225 MET A N 1
ATOM 1774 C CA . MET A 1 225 ? -3.316 8.422 -6.796 1.00 79.12 225 MET A CA 1
ATOM 1775 C C . MET A 1 225 ? -4.705 8.928 -7.153 1.00 79.12 225 MET A C 1
ATOM 1777 O O . MET A 1 225 ? -5.098 10.025 -6.770 1.00 79.12 225 MET A O 1
ATOM 1781 N N . ASN A 1 226 ? -5.466 8.131 -7.899 1.00 79.88 226 ASN A N 1
ATOM 1782 C CA . ASN A 1 226 ? -6.855 8.455 -8.199 1.00 79.88 226 ASN A CA 1
ATOM 1783 C C . ASN A 1 226 ? -7.751 7.733 -7.197 1.00 79.88 226 ASN A C 1
ATOM 1785 O O . ASN A 1 226 ? -7.901 6.522 -7.317 1.00 79.88 226 ASN A O 1
ATOM 1789 N N . PHE A 1 227 ? -8.366 8.456 -6.259 1.00 80.50 227 PHE A N 1
ATOM 1790 C CA . PHE A 1 227 ? -9.284 7.890 -5.258 1.00 80.50 227 PHE A CA 1
ATOM 1791 C C . PHE A 1 227 ? -10.763 8.008 -5.663 1.00 80.50 227 PHE A C 1
ATOM 1793 O O . PHE A 1 227 ? -11.549 7.090 -5.446 1.00 80.50 227 PHE A O 1
ATOM 1800 N N . GLU A 1 228 ? -11.143 9.106 -6.320 1.00 72.56 228 GLU A N 1
ATOM 1801 C CA . GLU A 1 228 ? -12.550 9.473 -6.576 1.00 72.56 228 GLU A CA 1
ATOM 1802 C C . GLU A 1 228 ? -13.016 9.185 -8.010 1.00 72.56 228 GLU A C 1
ATOM 1804 O O . GLU A 1 228 ? -14.165 9.435 -8.356 1.00 72.56 228 GLU A O 1
ATOM 1809 N N . GLY A 1 229 ? -12.129 8.684 -8.869 1.00 62.84 229 GLY A N 1
ATOM 1810 C CA . GLY A 1 229 ? -12.409 8.466 -10.288 1.00 62.84 229 GLY A CA 1
ATOM 1811 C C . GLY A 1 229 ? -12.151 9.696 -11.161 1.00 62.84 229 GLY A C 1
ATOM 1812 O O . GLY A 1 229 ? -12.054 9.534 -12.370 1.00 62.84 229 GLY A O 1
ATOM 1813 N N . ASN A 1 230 ? -11.939 10.882 -10.580 1.00 64.31 230 ASN A N 1
ATOM 1814 C CA . ASN A 1 230 ? -11.600 12.098 -11.320 1.00 64.31 230 ASN A CA 1
ATOM 1815 C C . ASN A 1 230 ? -10.069 12.295 -11.418 1.00 64.31 230 ASN A C 1
ATOM 1817 O O . ASN A 1 230 ? -9.419 12.597 -10.407 1.00 64.31 230 ASN A O 1
ATOM 1821 N N . PRO A 1 231 ? -9.466 12.179 -12.616 1.00 59.31 231 PRO A N 1
ATOM 1822 C CA . PRO A 1 231 ? -8.025 12.356 -12.784 1.00 59.31 231 PRO A CA 1
ATOM 1823 C C . PRO A 1 231 ? -7.546 13.791 -12.554 1.00 59.31 231 PRO A C 1
ATOM 1825 O O . PRO A 1 231 ? -6.387 13.983 -12.206 1.00 59.31 231 PRO A O 1
ATOM 1828 N N . ILE A 1 232 ? -8.413 14.796 -12.709 1.00 58.47 232 ILE A N 1
ATOM 1829 C CA . ILE A 1 232 ? -8.039 16.214 -12.580 1.00 58.47 232 ILE A CA 1
ATOM 1830 C C . ILE A 1 232 ? -7.701 16.565 -11.127 1.00 58.47 232 ILE A C 1
ATOM 1832 O O . ILE A 1 232 ? -6.822 17.380 -10.869 1.00 58.47 232 ILE A O 1
ATOM 1836 N N . THR A 1 233 ? -8.390 15.945 -10.168 1.00 66.06 233 THR A N 1
ATOM 1837 C CA . THR A 1 233 ? -8.217 16.206 -8.729 1.00 66.06 233 THR A CA 1
ATOM 1838 C C . THR A 1 233 ? -7.328 15.176 -8.036 1.00 66.06 233 THR A C 1
ATOM 1840 O O . THR A 1 233 ? -7.261 15.151 -6.806 1.00 66.06 233 THR A O 1
ATOM 1843 N N . SER A 1 234 ? -6.700 14.287 -8.807 1.00 74.31 234 SER A N 1
ATOM 1844 C CA . SER A 1 234 ? -5.838 13.230 -8.287 1.00 74.31 234 SER A CA 1
ATOM 1845 C C . SER A 1 234 ? -4.454 13.801 -7.958 1.00 74.31 234 SER A C 1
ATOM 1847 O O . SER A 1 234 ? -3.869 14.462 -8.817 1.00 74.31 234 SER A O 1
ATOM 1849 N N . PRO A 1 235 ? -3.893 13.567 -6.756 1.00 78.56 235 PRO A N 1
ATOM 1850 C CA . PRO A 1 235 ? -2.513 13.933 -6.465 1.00 78.56 235 PRO A CA 1
ATOM 1851 C C . PRO A 1 235 ? -1.581 13.243 -7.460 1.00 78.56 235 PRO A C 1
ATOM 1853 O O . PRO A 1 235 ? -1.594 12.019 -7.601 1.00 78.56 235 PRO A O 1
ATOM 1856 N N . TRP A 1 236 ? -0.772 14.048 -8.142 1.00 82.00 236 TRP A N 1
ATOM 1857 C CA . TRP A 1 236 ? 0.197 13.610 -9.137 1.00 82.00 236 TRP A CA 1
ATOM 1858 C C . TRP A 1 236 ? 1.580 14.144 -8.770 1.00 82.00 236 TRP A C 1
ATOM 1860 O O . TRP A 1 236 ? 1.755 15.337 -8.503 1.00 82.00 236 TRP A O 1
ATOM 1870 N N . PHE A 1 237 ? 2.581 13.265 -8.768 1.00 78.56 237 PHE A N 1
ATOM 1871 C CA . PHE A 1 237 ? 3.943 13.630 -8.389 1.00 78.56 237 PHE A CA 1
ATOM 1872 C C . PHE A 1 237 ? 4.527 14.705 -9.315 1.00 78.56 237 PHE A C 1
ATOM 1874 O O . PHE A 1 237 ? 5.260 15.582 -8.863 1.00 78.56 237 PHE A O 1
ATOM 1881 N N . GLY A 1 238 ? 4.164 14.709 -10.602 1.00 73.06 238 GLY A N 1
ATOM 1882 C CA . GLY A 1 238 ? 4.665 15.716 -11.537 1.00 73.06 238 GLY A CA 1
ATOM 1883 C C . GLY A 1 238 ? 4.179 17.136 -11.259 1.00 73.06 238 GLY A C 1
ATOM 1884 O O . GLY A 1 238 ? 4.961 18.077 -11.408 1.00 73.06 238 GLY A O 1
ATOM 1885 N N . SER A 1 239 ? 2.945 17.303 -10.774 1.00 76.44 239 SER A N 1
ATOM 1886 C CA . SER A 1 239 ? 2.466 18.609 -10.306 1.00 76.44 239 SER A CA 1
ATOM 1887 C C . SER A 1 239 ? 3.155 19.049 -9.016 1.00 76.44 239 SER A C 1
ATOM 1889 O O . SER A 1 239 ? 3.410 20.237 -8.855 1.00 76.44 239 SER A O 1
ATOM 1891 N N . HIS A 1 240 ? 3.508 18.104 -8.139 1.00 81.50 240 HIS A N 1
ATOM 1892 C CA . HIS A 1 240 ? 4.215 18.382 -6.888 1.00 81.50 240 HIS A CA 1
ATOM 1893 C C . HIS A 1 240 ? 5.669 18.802 -7.117 1.00 81.50 240 HIS A C 1
ATOM 1895 O O . HIS A 1 240 ? 6.136 19.827 -6.625 1.00 81.50 240 HIS A O 1
ATOM 1901 N N . ALA A 1 241 ? 6.409 17.983 -7.865 1.00 77.94 241 ALA A N 1
AT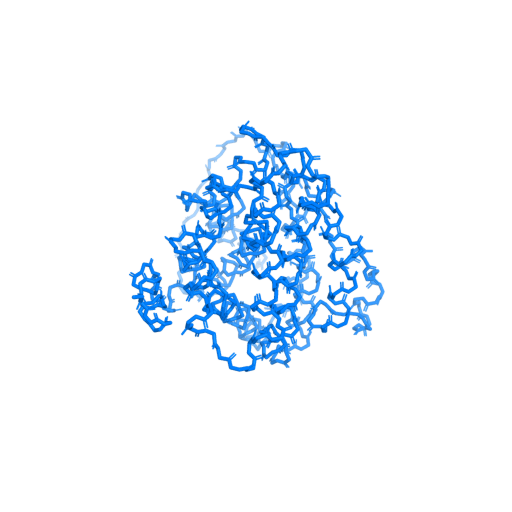OM 1902 C CA . ALA A 1 241 ? 7.826 18.195 -8.119 1.00 77.94 241 ALA A CA 1
ATOM 1903 C C . ALA A 1 241 ? 8.073 19.404 -9.035 1.00 77.94 241 ALA A C 1
ATOM 1905 O O . ALA A 1 241 ? 9.130 20.038 -8.964 1.00 77.94 241 ALA A O 1
ATOM 1906 N N . GLY A 1 242 ? 7.099 19.713 -9.892 1.00 73.75 242 GLY A N 1
ATOM 1907 C CA . GLY A 1 242 ? 7.225 20.654 -10.989 1.00 73.75 242 GLY A CA 1
ATOM 1908 C C . GLY A 1 242 ? 7.898 19.998 -12.204 1.00 73.75 242 GLY A C 1
ATOM 1909 O O . GLY A 1 242 ? 8.867 19.245 -12.054 1.00 73.75 242 GLY A O 1
ATOM 1910 N N . PRO A 1 243 ? 7.438 20.298 -13.434 1.00 69.44 243 PRO A N 1
ATOM 1911 C CA . PRO A 1 243 ? 7.918 19.631 -14.644 1.00 69.44 243 PRO A CA 1
ATOM 1912 C C . PRO A 1 243 ? 9.432 19.785 -14.830 1.00 69.44 243 PRO A C 1
ATOM 1914 O O . PRO A 1 243 ? 10.110 18.827 -15.185 1.00 69.44 243 PRO A O 1
ATOM 1917 N N . PHE A 1 244 ? 9.990 20.958 -14.518 1.00 70.94 244 PHE A N 1
ATOM 1918 C CA . PHE A 1 244 ? 11.428 21.209 -14.628 1.00 70.94 244 PHE A CA 1
ATOM 1919 C C . PHE A 1 244 ? 12.266 20.305 -13.707 1.00 70.94 244 PHE A C 1
ATOM 1921 O O . PHE A 1 244 ? 13.288 19.768 -14.134 1.00 70.94 244 PHE A O 1
ATOM 1928 N N . SER A 1 245 ? 11.825 20.078 -12.466 1.00 74.38 245 SER A N 1
ATOM 1929 C CA . SER A 1 245 ? 12.526 19.208 -11.509 1.00 74.38 245 SER A CA 1
ATOM 1930 C C . SER A 1 245 ? 12.494 17.739 -11.928 1.00 74.38 245 SER A C 1
ATOM 1932 O O . SER A 1 245 ? 13.452 17.016 -11.659 1.00 74.38 245 SER A O 1
ATOM 1934 N N . LEU A 1 246 ? 11.422 17.306 -12.605 1.00 70.00 246 LEU A N 1
ATOM 1935 C CA . LEU A 1 246 ? 11.339 15.972 -13.202 1.00 70.00 246 LEU A CA 1
ATOM 1936 C C . LEU A 1 246 ? 12.288 15.820 -14.394 1.00 70.00 246 LEU A C 1
ATOM 1938 O O . LEU A 1 246 ? 13.026 14.842 -14.463 1.00 70.00 246 LEU A O 1
ATOM 1942 N N . PHE A 1 247 ? 12.299 16.791 -15.314 1.00 66.00 247 PHE A N 1
ATOM 1943 C CA . PHE A 1 247 ? 13.158 16.748 -16.505 1.00 66.00 247 PHE A CA 1
ATOM 1944 C C . PHE A 1 247 ? 14.648 16.796 -16.164 1.00 66.00 247 PHE A C 1
ATOM 1946 O O . PHE A 1 247 ? 15.449 16.121 -16.802 1.00 66.00 247 PHE A O 1
ATOM 1953 N N . THR A 1 248 ? 15.022 17.580 -15.154 1.00 72.19 248 THR A N 1
ATOM 1954 C CA . THR A 1 248 ? 16.408 17.668 -14.668 1.00 72.19 248 THR A CA 1
ATOM 1955 C C . THR A 1 248 ? 16.815 16.481 -13.797 1.00 72.19 248 THR A C 1
ATOM 1957 O O . THR A 1 248 ? 17.989 16.343 -13.469 1.00 72.19 248 THR A O 1
ATOM 1960 N N . GLY A 1 249 ? 15.862 15.633 -13.393 1.00 71.69 249 GLY A N 1
ATOM 1961 C CA . GLY A 1 249 ? 16.097 14.556 -12.437 1.00 71.69 249 GLY A CA 1
ATOM 1962 C C . GLY A 1 249 ? 16.373 15.049 -11.013 1.00 71.69 249 GLY A C 1
ATOM 1963 O O . GLY A 1 249 ? 16.760 14.250 -10.165 1.00 71.69 249 GLY A O 1
ATOM 1964 N N . ASN A 1 250 ? 16.172 16.335 -10.709 1.00 81.50 250 ASN A N 1
ATOM 1965 C CA . ASN A 1 250 ? 16.391 16.901 -9.374 1.00 81.50 250 ASN A CA 1
ATOM 1966 C C . ASN A 1 250 ? 15.403 16.366 -8.335 1.00 81.50 250 ASN A C 1
ATOM 1968 O O . ASN A 1 250 ? 15.786 16.204 -7.182 1.00 81.50 250 ASN A O 1
ATOM 1972 N N . LYS A 1 251 ? 14.177 16.021 -8.747 1.00 86.06 251 LYS A N 1
ATOM 1973 C CA . LYS A 1 251 ? 13.210 15.287 -7.918 1.00 86.06 251 LYS A CA 1
ATOM 1974 C C . LYS A 1 251 ? 12.782 13.993 -8.603 1.00 86.06 251 LYS A C 1
ATOM 1976 O O . LYS A 1 251 ? 12.583 13.979 -9.816 1.00 86.06 251 LYS A O 1
ATOM 1981 N N . SER A 1 252 ? 12.624 12.919 -7.833 1.00 87.06 252 SER A N 1
ATOM 1982 C CA . SER A 1 252 ? 12.150 11.625 -8.340 1.00 87.06 252 SER A CA 1
ATOM 1983 C C . SER A 1 252 ? 11.295 10.910 -7.305 1.00 87.06 252 SER A C 1
ATOM 1985 O O . SER A 1 252 ? 11.701 10.799 -6.152 1.00 87.06 252 SER A O 1
ATOM 1987 N N . VAL A 1 253 ? 10.174 10.316 -7.725 1.00 86.31 253 VAL A N 1
ATOM 1988 C CA . VAL A 1 253 ? 9.340 9.491 -6.833 1.00 86.31 253 VAL A CA 1
ATOM 1989 C C . VAL A 1 253 ? 10.101 8.258 -6.345 1.00 86.31 253 VAL A C 1
ATOM 1991 O O . VAL A 1 253 ? 9.737 7.638 -5.356 1.00 86.31 253 VAL A O 1
ATOM 1994 N N . THR A 1 254 ? 11.183 7.871 -7.017 1.00 88.81 254 THR A N 1
ATOM 1995 C CA . THR A 1 254 ? 12.006 6.737 -6.592 1.00 88.81 254 THR A CA 1
ATOM 1996 C C . THR A 1 254 ? 12.912 7.093 -5.410 1.00 88.81 254 THR A C 1
ATOM 1998 O O . THR A 1 254 ? 13.289 6.197 -4.655 1.00 88.81 254 THR A O 1
ATOM 2001 N N . ARG A 1 255 ? 13.194 8.385 -5.168 1.00 91.31 255 ARG A N 1
ATOM 2002 C CA . ARG A 1 255 ? 13.967 8.840 -4.002 1.00 91.31 255 ARG A CA 1
ATOM 2003 C C . ARG A 1 255 ? 13.076 8.911 -2.757 1.00 91.31 255 ARG A C 1
ATOM 2005 O O . ARG A 1 255 ? 12.041 9.573 -2.808 1.00 91.31 255 ARG A O 1
ATOM 2012 N N . PRO A 1 256 ? 13.478 8.306 -1.621 1.00 92.75 256 PRO A N 1
ATOM 2013 C CA . PRO A 1 256 ? 12.630 8.250 -0.427 1.00 92.75 256 PRO A CA 1
ATOM 2014 C C . PRO A 1 256 ? 12.182 9.620 0.099 1.00 92.75 256 PRO A C 1
ATOM 2016 O O . PRO A 1 256 ? 11.012 9.788 0.428 1.00 92.75 256 PRO A O 1
ATOM 2019 N N . ALA A 1 257 ? 13.084 10.607 0.137 1.00 93.12 257 ALA A N 1
ATOM 2020 C CA . ALA A 1 257 ? 12.777 11.942 0.656 1.00 93.12 257 ALA A CA 1
ATOM 2021 C C . ALA A 1 257 ? 11.754 12.693 -0.214 1.00 93.12 257 ALA A C 1
ATOM 2023 O O . ALA A 1 257 ? 10.742 13.160 0.303 1.00 93.12 257 ALA A O 1
ATOM 2024 N N . ASP A 1 258 ? 11.981 12.745 -1.531 1.00 92.94 258 ASP A N 1
ATOM 2025 C CA . ASP A 1 258 ? 11.068 13.390 -2.486 1.00 92.94 258 ASP A CA 1
ATOM 2026 C C . ASP A 1 258 ? 9.689 12.713 -2.477 1.00 92.94 258 ASP A C 1
ATOM 2028 O O . ASP A 1 258 ? 8.652 13.379 -2.481 1.00 92.94 258 ASP A O 1
ATOM 2032 N N . ARG A 1 259 ? 9.675 11.373 -2.446 1.00 93.44 259 ARG A N 1
ATOM 2033 C CA . ARG A 1 259 ? 8.447 10.577 -2.395 1.00 93.44 259 ARG A CA 1
ATOM 2034 C C . ARG A 1 259 ? 7.652 10.851 -1.126 1.00 93.44 259 ARG A C 1
ATOM 2036 O O . ARG A 1 259 ? 6.442 11.034 -1.207 1.00 93.44 259 ARG A O 1
ATOM 2043 N N . TRP A 1 260 ? 8.312 10.892 0.029 1.00 94.94 260 TRP A N 1
ATOM 2044 C CA . TRP A 1 260 ? 7.634 11.153 1.296 1.00 94.94 260 TRP A CA 1
ATOM 2045 C C . TRP A 1 260 ? 7.105 12.578 1.394 1.00 94.94 260 TRP A C 1
ATOM 2047 O O . TRP A 1 260 ? 5.980 12.755 1.844 1.00 94.94 260 TRP A O 1
ATOM 2057 N N . GLU A 1 261 ? 7.857 13.575 0.917 1.00 94.88 261 GLU A N 1
ATOM 2058 C CA . GLU A 1 261 ? 7.375 14.961 0.854 1.00 94.88 261 GLU A CA 1
ATOM 2059 C C . GLU A 1 261 ? 6.075 15.059 0.038 1.00 94.88 261 GLU A C 1
ATOM 2061 O O . GLU A 1 261 ? 5.115 15.697 0.473 1.00 94.88 261 GLU A O 1
ATOM 2066 N N . TRP A 1 262 ? 6.014 14.383 -1.114 1.00 93.38 262 TRP A N 1
ATOM 2067 C CA . TRP A 1 262 ? 4.801 14.308 -1.930 1.00 93.38 262 TRP A CA 1
ATOM 2068 C C . TRP A 1 262 ? 3.656 13.572 -1.226 1.00 93.38 262 TRP A C 1
ATOM 2070 O O . TRP A 1 262 ? 2.523 14.058 -1.209 1.00 93.38 262 TRP A O 1
ATOM 2080 N N . ILE A 1 263 ? 3.941 12.416 -0.620 1.00 93.56 263 ILE A N 1
ATOM 2081 C CA . ILE A 1 263 ? 2.936 11.638 0.111 1.00 93.56 263 ILE A CA 1
ATOM 2082 C C . ILE A 1 263 ? 2.335 12.474 1.243 1.00 93.56 263 ILE A C 1
ATOM 2084 O O . ILE A 1 263 ? 1.116 12.553 1.370 1.00 93.56 263 ILE A O 1
ATOM 2088 N N . GLU A 1 264 ? 3.177 13.128 2.037 1.00 95.12 264 GLU A N 1
ATOM 2089 C CA . GLU A 1 264 ? 2.763 13.911 3.197 1.00 95.12 264 GLU A CA 1
ATOM 2090 C C . GLU A 1 264 ? 1.968 15.160 2.809 1.00 95.12 264 GLU A C 1
ATOM 2092 O O . GLU A 1 264 ? 0.970 15.477 3.459 1.00 95.12 264 GLU A O 1
ATOM 2097 N N . ARG A 1 265 ? 2.375 15.859 1.743 1.00 94.06 265 ARG A N 1
ATOM 2098 C CA . ARG A 1 265 ? 1.751 17.130 1.349 1.00 94.06 265 ARG A CA 1
ATOM 2099 C C . ARG A 1 265 ? 0.518 16.982 0.471 1.00 94.06 265 ARG A C 1
ATOM 2101 O O . ARG A 1 265 ? -0.391 17.796 0.602 1.00 94.06 265 ARG A O 1
ATOM 2108 N N . ASP A 1 266 ? 0.467 15.958 -0.379 1.00 91.50 266 ASP A N 1
ATOM 2109 C CA . ASP A 1 266 ? -0.582 15.855 -1.398 1.00 91.50 266 ASP A CA 1
ATOM 2110 C C . ASP A 1 266 ? -1.423 14.585 -1.261 1.00 91.50 266 ASP A C 1
ATOM 2112 O O . ASP A 1 266 ? -2.653 14.645 -1.341 1.00 91.50 266 ASP A O 1
ATOM 2116 N N . VAL A 1 267 ? -0.790 13.427 -1.040 1.00 92.19 267 VAL A N 1
ATOM 2117 C CA . VAL A 1 267 ? -1.507 12.141 -1.021 1.00 92.19 267 VAL A CA 1
ATOM 2118 C C . VAL A 1 267 ? -2.303 11.968 0.269 1.00 92.19 267 VAL A C 1
ATOM 2120 O O . VAL A 1 267 ? -3.507 11.724 0.201 1.00 92.19 267 VAL A O 1
ATOM 2123 N N . LEU A 1 268 ? -1.668 12.121 1.435 1.00 95.31 268 LEU A N 1
ATOM 2124 C CA . LEU A 1 268 ? -2.306 11.914 2.737 1.00 95.31 268 LEU A CA 1
ATOM 2125 C C . LEU A 1 268 ? -3.478 12.876 2.987 1.00 95.31 268 LEU A C 1
ATOM 2127 O O . LEU A 1 268 ? -4.534 12.393 3.400 1.00 95.31 268 LEU A O 1
ATOM 2131 N N . PRO A 1 269 ? -3.384 14.193 2.702 1.00 94.88 269 PRO A N 1
ATOM 2132 C CA . PRO A 1 269 ? -4.521 15.093 2.883 1.00 94.88 269 PRO A CA 1
ATOM 2133 C C . PRO A 1 269 ? -5.693 14.742 1.966 1.00 94.88 269 PRO A C 1
ATOM 2135 O O . PRO A 1 269 ? -6.845 14.767 2.404 1.00 94.88 269 PRO A O 1
ATOM 2138 N N . LYS A 1 270 ? -5.412 14.366 0.709 1.00 92.12 270 LYS A N 1
ATOM 2139 C CA . LYS A 1 270 ? -6.458 13.944 -0.224 1.00 92.12 270 LYS A CA 1
ATOM 2140 C C . LYS A 1 270 ? -7.105 12.645 0.236 1.00 92.12 270 LYS A C 1
ATOM 2142 O O . LYS A 1 270 ? -8.328 12.583 0.300 1.00 92.12 270 LYS A O 1
ATOM 2147 N N . TRP A 1 271 ? -6.306 11.640 0.587 1.00 94.12 271 TRP A N 1
ATOM 2148 C CA . TRP A 1 271 ? -6.804 10.374 1.113 1.00 94.12 271 TRP A CA 1
ATOM 2149 C C . TRP A 1 271 ? -7.695 10.595 2.334 1.00 94.12 271 TRP A C 1
ATOM 2151 O O . TRP A 1 271 ? -8.836 10.151 2.335 1.00 94.12 271 TRP A O 1
ATOM 2161 N N . ALA A 1 272 ? -7.226 11.359 3.323 1.00 93.81 272 ALA A N 1
ATOM 2162 C CA . ALA A 1 272 ? -7.981 11.645 4.539 1.00 93.81 272 ALA A CA 1
ATOM 2163 C C . ALA A 1 272 ? -9.321 12.350 4.264 1.00 93.81 272 ALA A C 1
ATOM 2165 O O . ALA A 1 272 ? -10.287 12.139 4.997 1.00 93.81 272 ALA A O 1
ATOM 2166 N N . ALA A 1 273 ? -9.396 13.191 3.227 1.00 92.75 273 ALA A N 1
ATOM 2167 C CA . ALA A 1 273 ? -10.643 13.833 2.822 1.00 92.75 273 ALA A CA 1
ATOM 2168 C C . ALA A 1 273 ? -11.637 12.829 2.216 1.00 92.75 273 ALA A C 1
ATOM 2170 O O . ALA A 1 273 ? -12.803 12.823 2.608 1.00 92.75 273 ALA A O 1
ATOM 2171 N N . VAL A 1 274 ? -11.179 11.972 1.296 1.00 91.44 274 VAL A N 1
ATOM 2172 C CA . VAL A 1 274 ? -12.046 10.984 0.629 1.00 91.44 274 VAL A CA 1
ATOM 2173 C C . VAL A 1 274 ? -12.471 9.884 1.604 1.00 91.44 274 VAL A C 1
ATOM 2175 O O . VAL A 1 274 ? -13.645 9.541 1.660 1.00 91.44 274 VAL A O 1
ATOM 2178 N N . ASP A 1 275 ? -11.546 9.397 2.428 1.00 93.56 275 ASP A N 1
ATOM 2179 C CA . ASP A 1 275 ? -11.796 8.394 3.464 1.00 93.56 275 ASP A CA 1
ATOM 2180 C C . ASP A 1 275 ? -12.787 8.896 4.529 1.00 93.56 275 ASP A C 1
ATOM 2182 O O . ASP A 1 275 ? -13.687 8.167 4.931 1.00 93.56 275 ASP A O 1
ATOM 2186 N N . ARG A 1 276 ? -12.717 10.174 4.929 1.00 92.38 276 ARG A N 1
ATOM 2187 C CA . ARG A 1 276 ? -13.715 10.773 5.836 1.00 92.38 276 ARG A CA 1
ATOM 2188 C C . ARG A 1 276 ? -15.102 10.881 5.204 1.00 92.38 276 ARG A C 1
ATOM 2190 O O . ARG A 1 276 ? -16.101 10.817 5.913 1.00 92.38 276 ARG A O 1
ATOM 2197 N N . ALA A 1 277 ? -15.157 11.088 3.892 1.00 92.38 277 ALA A N 1
ATOM 2198 C CA . ALA A 1 277 ? -16.396 11.147 3.127 1.00 92.38 277 ALA A CA 1
ATOM 2199 C C . ALA A 1 277 ? -16.869 9.762 2.650 1.00 92.38 277 ALA A C 1
ATOM 2201 O O . ALA A 1 277 ? -17.853 9.679 1.912 1.00 92.38 277 ALA A O 1
ATOM 2202 N N . TYR A 1 278 ? -16.176 8.685 3.035 1.00 94.25 278 TYR A N 1
ATOM 2203 C CA . TYR A 1 278 ? -16.501 7.343 2.589 1.00 94.25 278 TYR A CA 1
ATOM 2204 C C . TYR A 1 278 ? -17.897 6.933 3.063 1.00 94.25 278 TYR A C 1
ATOM 2206 O O . TYR A 1 278 ? -18.235 6.996 4.245 1.00 94.25 278 TYR A O 1
ATOM 2214 N N . CYS A 1 279 ? -18.694 6.447 2.120 1.00 93.94 279 CYS A N 1
ATOM 2215 C CA . CYS A 1 279 ? -19.950 5.764 2.378 1.00 93.94 279 CYS A CA 1
ATOM 2216 C C . CYS A 1 279 ? -20.181 4.680 1.322 1.00 93.94 279 CYS A C 1
ATOM 2218 O O . CYS A 1 279 ? -19.616 4.733 0.220 1.00 93.94 279 CYS A O 1
ATOM 2220 N N . GLU A 1 280 ? -21.014 3.692 1.646 1.00 94.38 280 GLU A N 1
ATOM 2221 C CA . GLU A 1 280 ? -21.453 2.700 0.666 1.00 94.38 280 GLU A CA 1
ATOM 2222 C C . GLU A 1 280 ? -22.113 3.388 -0.536 1.00 94.38 280 GLU A C 1
ATOM 2224 O O . GLU A 1 280 ? -22.845 4.369 -0.408 1.00 94.38 280 GLU A O 1
ATOM 2229 N N . GLY A 1 281 ? -21.805 2.900 -1.735 1.00 90.25 281 GLY A N 1
ATOM 2230 C CA . GLY A 1 281 ? -22.263 3.495 -2.991 1.00 90.25 281 GLY A CA 1
ATOM 2231 C C . GLY A 1 281 ? -21.483 4.729 -3.465 1.00 90.25 281 GLY A C 1
ATOM 2232 O O . GLY A 1 281 ? -21.645 5.102 -4.628 1.00 90.25 281 GLY A O 1
ATOM 2233 N N . SER A 1 282 ? -20.602 5.324 -2.648 1.00 90.81 282 SER A N 1
ATOM 2234 C CA . SER A 1 282 ? -19.700 6.400 -3.095 1.00 90.81 282 SER A CA 1
ATOM 2235 C C . SER A 1 282 ? -18.783 5.951 -4.251 1.00 90.81 282 SER A C 1
ATOM 2237 O O . SER A 1 282 ? -18.503 4.754 -4.385 1.00 90.81 282 SER A O 1
ATOM 2239 N N . PRO A 1 283 ? -18.245 6.874 -5.078 1.00 89.25 283 PRO A N 1
ATOM 2240 C CA . PRO A 1 283 ? -17.305 6.514 -6.145 1.00 89.25 283 PRO A CA 1
ATOM 2241 C C . PRO A 1 283 ? -16.087 5.726 -5.640 1.00 89.25 283 PRO A C 1
ATOM 2243 O O . PRO A 1 283 ? -15.668 4.753 -6.268 1.00 89.25 283 PRO A O 1
ATOM 2246 N N . MET A 1 284 ? -15.553 6.101 -4.474 1.00 90.81 284 MET A N 1
ATOM 2247 C CA . MET A 1 284 ? -14.460 5.376 -3.825 1.00 90.81 284 MET A CA 1
ATOM 2248 C C . MET A 1 284 ? -14.879 3.946 -3.452 1.00 90.81 284 MET A C 1
ATOM 2250 O O . MET A 1 284 ? -14.160 3.001 -3.779 1.00 90.81 284 MET A O 1
ATOM 2254 N N . HIS A 1 285 ? -16.053 3.770 -2.834 1.00 93.81 285 HIS A N 1
ATOM 2255 C CA . HIS A 1 285 ? -16.588 2.451 -2.486 1.00 93.81 285 HIS A CA 1
ATOM 2256 C C . HIS A 1 285 ? -16.753 1.554 -3.715 1.00 93.81 285 HIS A C 1
ATOM 2258 O O . HIS A 1 285 ? -16.276 0.423 -3.718 1.00 93.81 285 HIS A O 1
ATOM 2264 N N . GLN A 1 286 ? -17.360 2.060 -4.791 1.00 91.50 286 GLN A N 1
ATOM 2265 C CA . GLN A 1 286 ? -17.556 1.291 -6.025 1.00 91.50 286 GLN A CA 1
ATOM 2266 C C . GLN A 1 286 ? -16.228 0.801 -6.614 1.00 91.50 286 GLN A C 1
ATOM 2268 O O . GLN A 1 286 ? -16.132 -0.332 -7.088 1.00 91.50 286 GLN A O 1
ATOM 2273 N N . ARG A 1 287 ? -15.180 1.631 -6.552 1.00 90.62 287 ARG A N 1
ATOM 2274 C CA . ARG A 1 287 ? -13.843 1.248 -7.018 1.00 90.62 287 ARG A CA 1
ATOM 2275 C C . ARG A 1 287 ? -13.189 0.205 -6.126 1.00 90.62 287 ARG A C 1
ATOM 2277 O O . ARG A 1 287 ? -12.628 -0.750 -6.654 1.00 90.62 287 ARG A O 1
ATOM 2284 N N . LEU A 1 288 ? -13.290 0.342 -4.807 1.00 94.62 288 LEU A N 1
ATOM 2285 C CA . LEU A 1 288 ? -12.814 -0.677 -3.871 1.00 94.62 288 LEU A CA 1
ATOM 2286 C C . LEU A 1 288 ? -13.548 -2.005 -4.067 1.00 94.62 288 LEU A C 1
ATOM 2288 O O . LEU A 1 288 ? -12.901 -3.044 -4.117 1.00 94.62 288 LEU A O 1
ATOM 2292 N N . VAL A 1 289 ? -14.867 -1.988 -4.275 1.00 95.88 289 VAL A N 1
ATOM 2293 C CA . VAL A 1 289 ? -15.650 -3.195 -4.587 1.00 95.88 289 VAL A CA 1
ATOM 2294 C C . VAL A 1 289 ? -15.199 -3.819 -5.909 1.00 95.88 289 VAL A C 1
ATOM 2296 O O . VAL A 1 289 ? -15.037 -5.035 -5.990 1.00 95.88 289 VAL A O 1
ATOM 2299 N N . ALA A 1 290 ? -14.940 -3.011 -6.941 1.00 92.00 290 ALA A N 1
ATOM 2300 C CA . ALA A 1 290 ? -14.401 -3.512 -8.203 1.00 92.00 290 ALA A CA 1
ATOM 2301 C C . ALA A 1 290 ? -13.025 -4.178 -8.011 1.00 92.00 290 ALA A C 1
ATOM 2303 O O . ALA A 1 290 ? -12.821 -5.293 -8.487 1.00 92.00 290 ALA A O 1
ATOM 2304 N N . MET A 1 291 ? -12.119 -3.543 -7.261 1.00 94.12 291 MET A N 1
ATOM 2305 C CA . MET A 1 291 ? -10.804 -4.100 -6.920 1.00 94.12 291 MET A CA 1
ATOM 2306 C C . MET A 1 291 ? -10.919 -5.395 -6.099 1.00 94.12 291 MET A C 1
ATOM 2308 O O . MET A 1 291 ? -10.267 -6.389 -6.417 1.00 94.12 291 MET A O 1
ATOM 2312 N N . ALA A 1 292 ? -11.795 -5.425 -5.091 1.00 96.81 292 ALA A N 1
ATOM 2313 C CA . ALA A 1 292 ? -12.054 -6.587 -4.239 1.00 96.81 292 ALA A CA 1
ATOM 2314 C C . ALA A 1 292 ? -12.625 -7.786 -5.012 1.00 96.81 292 ALA A C 1
ATOM 2316 O O . ALA A 1 292 ? -12.333 -8.934 -4.671 1.00 96.81 292 ALA A O 1
ATOM 2317 N N . ASN A 1 293 ? -13.404 -7.527 -6.063 1.00 95.44 293 A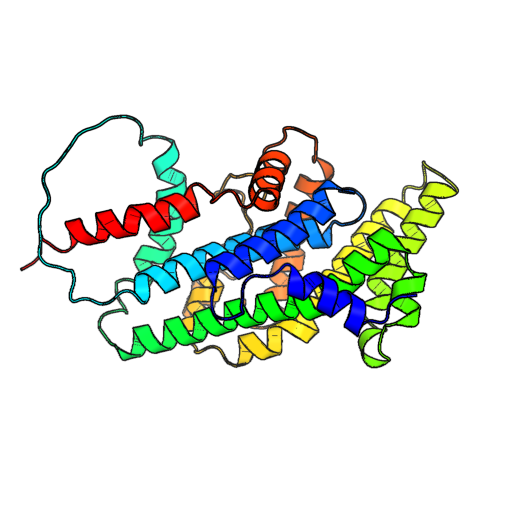SN A N 1
ATOM 2318 C CA . ASN A 1 293 ? -13.955 -8.544 -6.959 1.00 95.44 293 ASN A CA 1
ATOM 2319 C C . ASN A 1 293 ? -13.025 -8.897 -8.127 1.00 95.44 293 ASN A C 1
ATOM 2321 O O . ASN A 1 293 ? -13.420 -9.658 -9.006 1.00 95.44 293 ASN A O 1
ATOM 2325 N N . GLU A 1 294 ? -11.804 -8.350 -8.157 1.00 91.19 294 GLU A N 1
ATOM 2326 C CA . GLU A 1 294 ? -10.843 -8.555 -9.248 1.00 91.19 294 GLU A CA 1
ATOM 2327 C C . GLU A 1 294 ? -11.418 -8.144 -10.620 1.00 91.19 294 GLU A C 1
ATOM 2329 O O . GLU A 1 294 ? -10.998 -8.631 -11.675 1.00 91.19 294 GLU A O 1
ATOM 2334 N N . SER A 1 295 ? -12.380 -7.217 -10.615 1.00 80.69 295 SER A N 1
ATOM 2335 C CA . SER A 1 295 ? -12.965 -6.664 -11.826 1.00 80.69 295 SER A CA 1
ATOM 2336 C C . SER A 1 295 ? -11.911 -5.807 -12.524 1.00 80.69 295 SER A C 1
ATOM 2338 O O . SER A 1 295 ? -11.372 -4.882 -11.911 1.00 80.69 295 SER A O 1
ATOM 2340 N N . PRO A 1 296 ? -11.596 -6.064 -13.804 1.00 64.56 296 PRO A N 1
ATOM 2341 C CA . PRO A 1 296 ? -10.653 -5.224 -14.519 1.00 64.56 296 PRO A CA 1
ATOM 2342 C C . PRO A 1 296 ? -11.238 -3.814 -14.625 1.00 64.56 296 PRO A C 1
ATOM 2344 O O . PRO A 1 296 ? -12.386 -3.649 -15.045 1.00 64.56 296 PRO A O 1
ATOM 2347 N N . THR A 1 297 ? -10.465 -2.793 -14.250 1.00 61.62 297 THR A N 1
ATOM 2348 C CA . THR A 1 297 ? -10.904 -1.401 -14.416 1.00 61.62 297 THR A CA 1
ATOM 2349 C C . THR A 1 297 ? -11.091 -1.102 -15.903 1.00 61.62 297 THR A C 1
ATOM 2351 O O . THR A 1 297 ? -10.469 -1.747 -16.749 1.00 61.62 297 THR A O 1
ATOM 2354 N N . LEU A 1 298 ? -11.915 -0.109 -16.259 1.00 51.19 298 LEU A N 1
ATOM 2355 C CA . LEU A 1 298 ? -12.064 0.322 -17.658 1.00 51.19 298 LEU A CA 1
ATOM 2356 C C . LEU A 1 298 ? -10.714 0.667 -18.304 1.00 51.19 298 LEU A C 1
ATOM 2358 O O . LEU A 1 298 ? -10.561 0.498 -19.505 1.00 51.19 298 LEU A O 1
ATOM 2362 N N . ILE A 1 299 ? -9.724 1.086 -17.512 1.00 48.66 299 ILE A N 1
ATOM 2363 C CA . ILE A 1 299 ? -8.362 1.367 -17.965 1.00 48.66 299 ILE A CA 1
ATOM 2364 C C . ILE A 1 299 ? -7.591 0.067 -18.238 1.00 48.66 299 ILE A C 1
ATOM 2366 O O . ILE A 1 299 ? -6.944 -0.042 -19.276 1.00 48.66 299 ILE A O 1
ATOM 2370 N N . THR A 1 300 ? -7.691 -0.953 -17.378 1.00 51.66 300 THR A N 1
ATOM 2371 C CA . THR A 1 300 ? -7.098 -2.277 -17.643 1.00 51.66 300 THR A CA 1
ATOM 2372 C C . THR A 1 300 ? -7.776 -2.965 -18.830 1.00 51.66 300 THR A C 1
ATOM 2374 O O . THR A 1 300 ? -7.094 -3.568 -19.660 1.00 51.66 300 THR A O 1
ATOM 2377 N N . GLN A 1 301 ? -9.104 -2.836 -18.945 1.00 53.00 301 GLN A N 1
ATOM 2378 C CA . GLN A 1 301 ? -9.891 -3.295 -20.093 1.00 53.00 301 GLN A CA 1
ATOM 2379 C C . GLN A 1 301 ? -9.493 -2.535 -21.359 1.00 53.00 301 GLN A C 1
ATOM 2381 O O . GLN A 1 301 ? -9.259 -3.152 -22.388 1.00 53.00 301 GLN A O 1
ATOM 2386 N N . ALA A 1 302 ? -9.328 -1.212 -21.290 1.00 46.09 302 ALA A N 1
ATOM 2387 C CA . ALA A 1 302 ? -8.867 -0.404 -22.410 1.00 46.09 302 ALA A CA 1
ATOM 2388 C C . ALA A 1 302 ? -7.431 -0.755 -22.805 1.00 46.09 302 ALA A C 1
ATOM 2390 O O . ALA A 1 302 ? -7.171 -0.894 -23.986 1.00 46.09 302 ALA A O 1
ATOM 2391 N N . ALA A 1 303 ? -6.504 -0.980 -21.871 1.00 48.91 303 ALA A N 1
ATOM 2392 C CA . ALA A 1 303 ? -5.147 -1.431 -22.188 1.00 48.91 303 ALA A CA 1
ATOM 2393 C C . ALA A 1 303 ? -5.151 -2.801 -22.898 1.00 48.91 303 ALA A C 1
ATOM 2395 O O . ALA A 1 303 ? -4.435 -2.997 -23.881 1.00 48.91 303 ALA A O 1
ATOM 2396 N N . THR A 1 304 ? -6.026 -3.720 -22.473 1.00 48.41 304 THR A N 1
ATOM 2397 C CA . THR A 1 304 ? -6.222 -5.015 -23.150 1.00 48.41 304 THR A CA 1
ATOM 2398 C C . THR A 1 304 ? -6.955 -4.891 -24.495 1.00 48.41 304 THR A C 1
ATOM 2400 O O . THR A 1 304 ? -6.611 -5.610 -25.432 1.00 48.41 304 THR A O 1
ATOM 2403 N N . MET A 1 305 ? -7.895 -3.949 -24.644 1.00 41.78 305 MET A N 1
ATOM 2404 C CA . MET A 1 305 ? -8.623 -3.635 -25.890 1.00 41.78 305 MET A CA 1
ATOM 2405 C C . MET A 1 305 ? -7.816 -2.784 -26.884 1.00 41.78 305 MET A C 1
ATOM 2407 O O . MET A 1 305 ? -8.027 -2.865 -28.095 1.00 41.78 305 MET A O 1
ATOM 2411 N N . LEU A 1 306 ? -6.852 -2.006 -26.402 1.00 38.38 306 LEU A N 1
ATOM 2412 C CA . LEU A 1 306 ? -5.917 -1.236 -27.212 1.00 38.38 306 LEU A CA 1
ATOM 2413 C C . LEU A 1 306 ? -4.830 -2.131 -27.803 1.00 38.38 306 LEU A C 1
ATOM 2415 O O . LEU A 1 306 ? -4.325 -1.815 -28.875 1.00 38.38 306 LEU A O 1
ATOM 2419 N N . GLY A 1 307 ? -4.535 -3.286 -27.199 1.00 42.72 307 GLY A N 1
ATOM 2420 C CA . GLY A 1 307 ? -3.708 -4.320 -27.827 1.00 42.72 307 GLY A CA 1
ATOM 2421 C C . GLY A 1 307 ? -4.162 -4.653 -29.265 1.00 42.72 307 GLY A C 1
ATOM 2422 O O . GLY A 1 307 ? -3.337 -4.682 -30.173 1.00 42.72 307 GLY A O 1
ATOM 2423 N N . PRO A 1 308 ? -5.461 -4.902 -29.525 1.00 41.62 308 PRO A N 1
ATOM 2424 C CA . PRO A 1 308 ? -6.050 -4.978 -30.874 1.00 41.62 308 PRO A CA 1
ATOM 2425 C C . PRO A 1 308 ? -6.043 -3.690 -31.726 1.00 41.62 308 PRO A C 1
ATOM 2427 O O . PRO A 1 308 ? -5.908 -3.779 -32.941 1.00 41.62 308 PRO A O 1
ATOM 2430 N N . LEU A 1 309 ? -6.173 -2.492 -31.149 1.00 33.91 309 LEU A N 1
ATOM 2431 C CA . LEU A 1 309 ? -6.235 -1.238 -31.927 1.00 33.91 309 LEU A CA 1
ATOM 2432 C C . LEU A 1 309 ? -4.849 -0.715 -32.337 1.00 33.91 309 LEU A C 1
ATOM 2434 O O . LEU A 1 309 ? -4.666 -0.285 -33.477 1.00 33.91 309 LEU A O 1
ATOM 2438 N N . PHE A 1 310 ? -3.836 -0.847 -31.479 1.00 35.53 310 PHE A N 1
ATOM 2439 C CA . PHE A 1 310 ? -2.431 -0.625 -31.846 1.00 35.53 310 PHE A CA 1
ATOM 2440 C C . PHE A 1 310 ? -1.925 -1.659 -32.868 1.00 35.53 310 PHE A C 1
ATOM 2442 O O . PHE A 1 310 ? -1.004 -1.357 -33.624 1.00 35.53 310 PHE A O 1
ATOM 2449 N N . ARG A 1 311 ? -2.574 -2.834 -32.960 1.00 37.16 311 ARG A N 1
ATOM 2450 C CA . ARG A 1 311 ? -2.407 -3.786 -34.076 1.00 37.16 311 ARG A CA 1
ATOM 2451 C C . ARG A 1 311 ? -2.923 -3.239 -35.420 1.00 37.16 311 ARG A C 1
ATOM 2453 O O . ARG A 1 311 ? -2.424 -3.668 -36.450 1.00 37.16 311 ARG A O 1
ATOM 2460 N N . SER A 1 312 ? -3.874 -2.297 -35.430 1.00 35.09 312 SER A N 1
ATOM 2461 C CA . SER A 1 312 ? -4.446 -1.719 -36.666 1.00 35.09 312 SER A CA 1
ATOM 2462 C C . SER A 1 312 ? -3.843 -0.379 -37.110 1.00 35.09 312 SER A C 1
ATOM 2464 O O . SER A 1 312 ? -3.819 -0.095 -38.303 1.00 35.09 312 SER A O 1
ATOM 2466 N N . LEU A 1 313 ? -3.340 0.452 -36.188 1.00 34.03 313 LEU A N 1
ATOM 2467 C CA . LEU A 1 313 ? -2.872 1.816 -36.501 1.00 34.03 313 LEU A CA 1
ATOM 2468 C C . LEU A 1 313 ? -1.399 1.897 -36.944 1.00 34.03 313 LEU A C 1
ATOM 2470 O O . LEU A 1 313 ? -0.982 2.907 -37.506 1.00 34.03 313 LEU A O 1
ATOM 2474 N N . SER A 1 314 ? -0.613 0.832 -36.762 1.00 38.44 314 SER A N 1
ATOM 2475 C CA . SER A 1 314 ? 0.752 0.712 -37.304 1.00 38.44 314 SER A CA 1
ATOM 2476 C C . SER A 1 314 ? 0.793 0.433 -38.818 1.00 38.44 314 SER A C 1
ATOM 2478 O O . SER A 1 314 ? 1.875 0.377 -39.397 1.00 38.44 314 SER A O 1
ATOM 2480 N N . LEU A 1 315 ? -0.370 0.327 -39.475 1.00 38.19 315 LEU A N 1
ATOM 2481 C CA . LEU A 1 315 ? -0.532 0.068 -40.912 1.00 38.19 315 LEU A CA 1
ATOM 2482 C C . LEU A 1 315 ? -0.572 1.325 -41.811 1.00 38.19 315 LEU A C 1
ATOM 2484 O O . LEU A 1 315 ? -0.926 1.201 -42.979 1.00 38.19 315 LEU A O 1
ATOM 2488 N N . GLN A 1 316 ? -0.220 2.529 -41.336 1.00 35.81 316 GLN A N 1
ATOM 2489 C CA . GLN A 1 316 ? -0.282 3.743 -42.182 1.00 35.81 316 GLN A CA 1
ATOM 2490 C C . GLN A 1 316 ? 1.011 4.553 -42.361 1.00 35.81 316 GLN A C 1
ATOM 2492 O O . GLN A 1 316 ? 0.959 5.649 -42.913 1.00 35.81 316 GLN A O 1
ATOM 2497 N N . ARG A 1 317 ? 2.186 4.038 -41.982 1.00 33.03 317 ARG A N 1
ATOM 2498 C CA . ARG A 1 317 ? 3.465 4.646 -42.407 1.00 33.03 317 ARG A CA 1
ATOM 2499 C C . ARG A 1 317 ? 4.473 3.588 -42.848 1.00 33.03 317 ARG A C 1
ATOM 2501 O O . ARG A 1 317 ? 5.471 3.353 -42.173 1.00 33.03 317 ARG A O 1
ATOM 2508 N N . GLY A 1 318 ? 4.152 2.948 -43.969 1.00 35.50 318 GLY A N 1
ATOM 2509 C CA . GLY A 1 318 ? 5.120 2.465 -44.953 1.00 35.50 318 GLY A CA 1
ATOM 2510 C C . GLY A 1 318 ? 4.979 3.335 -46.189 1.00 35.50 318 GLY A C 1
ATOM 2511 O O . GLY A 1 318 ? 3.810 3.531 -46.591 1.00 35.50 318 GLY A O 1
#